Protein 3MTK (pdb70)

Nearest PDB structures (foldseek):
  3mtk-assembly3_B  TM=9.922E-01  e=1.741E-30  Caldicellulosiruptor saccharolyticus DSM 8903
  7e6g-assembly1_B  TM=8.523E-01  e=4.937E-11  Pseudomonas aeruginosa
  3tvk-assembly1_A  TM=9.108E-01  e=9.203E-10  Escherichia coli K-12
  4h54-assembly1_B  TM=8.954E-01  e=1.548E-09  Escherichia coli K-12
  9ce0-assembly1_A  TM=8.462E-01  e=1.412E-08  Escherichia coli

Secondary structure (DSSP, 8-state):
-HHHHHHB-TTT-SB-HHHHHHHHHHHHH---TTEEEEEEEETTHHHHHHHH-HHHHHHHHHHHHHHHHHHH-SSSEEEEEETTEEEEEEE-SSHHHHHH--TTTTS-EEETTEEE---EEEEEEE---TTT--HHHHHHHHHHHH-TT-EEEEE--EE-/-HHHHHHB-TTT--B-HHHHHHHHHHHTT---SSEEEEEEEE--HHHHHHHH-HHHHHHHHHHHHHHHHHHHTTTS-EEE-SSSEEEEEEE-TTHHHHHH--HHHHS-EEETTEEE---EEEEEEE---TTT--HHHHHHHHHHHH-TT-EEEEE--EE-

Radius of gyration: 20.0 Å; Cα contacts (8 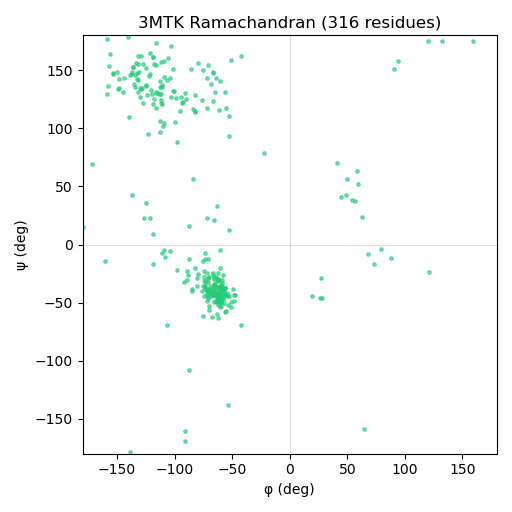Å, |Δi|>4): 580; chains: 2; bounding box: 47×40×54 Å

CATH classification: 3.30.70.270

InterPro domains:
  IPR000014 PAS domain [PS50112] (36-92)
  IPR000014 PAS domain [TIGR00229] (36-131)
  IPR000014 PAS domain [cd00130] (36-131)
  IPR000160 GGDEF domain [PF00990] (191-341)
  IPR000160 GGDEF domain [PS50887] (219-348)
  IPR000160 GGDEF domain [SM00267] (180-346)
  IPR000160 GGDEF domain [TIGR00254] (187-345)
  IPR000160 GGDEF domain [cd01949] (192-344)
  IPR001633 EAL domain [PF00563] (362-596)
  IPR001633 EAL domain [PS50883] (357-610)
  IPR001633 EAL domain [SM00052] (356-601)
  IPR001633 EAL domain [cd01948] (362-601)
  IPR029787 Nucleotide cyclase [SSF55073] (196-348)
  IPR035919 EAL domain superfamily [G3DSA:3.20.20.450] (359-611)
  IPR035919 EAL domain superfamily [SSF141868] (361-608)
  IPR035965 PAS domain superfamily [SSF55785] (35-116)
  IPR043128 Reverse transcriptase/Diguanylate cyclase domain [G3DSA:3.30.70.270] (185-358)

Structure (mmCIF, N/CA/C/O backbone):
data_3MTK
#
_entry.id   3MTK
#
_cell.length_a   51.546
_cell.length_b   60.946
_cell.length_c   56.173
_cell.angle_alpha   90.00
_cell.angle_beta   94.95
_cell.angle_gamma   90.00
#
_symmetry.space_group_name_H-M   'P 1 21 1'
#
loop_
_entity.id
_entity.type
_entity.pdbx_description
1 polymer 'Diguanylate cyclase/phosphodiesterase'
2 water water
#
loop_
_atom_site.group_PDB
_atom_site.id
_atom_site.type_symbol
_atom_site.label_atom_id
_atom_site.label_alt_id
_atom_site.label_comp_id
_atom_site.label_asym_id
_atom_site.label_entity_id
_atom_site.label_seq_id
_atom_site.pdbx_PDB_ins_code
_atom_site.Cartn_x
_atom_site.Cartn_y
_atom_site.Cartn_z
_atom_site.occupancy
_atom_site.B_iso_or_equiv
_atom_site.auth_seq_id
_atom_site.auth_comp_id
_atom_site.auth_asym_id
_atom_site.auth_atom_id
_atom_site.pdbx_PDB_model_num
ATOM 1 N N . LYS A 1 2 ? 3.963 36.023 7.963 1.00 67.11 186 LYS A N 1
ATOM 2 C CA . LYS A 1 2 ? 4.359 36.817 9.158 1.00 67.06 186 LYS A CA 1
ATOM 3 C C . LYS A 1 2 ? 5.564 36.166 9.842 1.00 67.45 186 LYS A C 1
ATOM 4 O O . LYS A 1 2 ? 5.874 34.994 9.609 1.00 66.82 186 LYS A O 1
ATOM 10 N N . LEU A 1 3 ? 6.234 36.940 10.690 1.00 66.83 187 LEU A N 1
ATOM 11 C CA . LEU A 1 3 ? 7.405 36.482 11.423 1.00 66.29 187 LEU A CA 1
ATOM 12 C C . LEU A 1 3 ? 6.986 35.860 12.756 1.00 66.75 187 LEU A C 1
ATOM 13 O O . LEU A 1 3 ? 7.715 35.052 13.342 1.00 67.10 187 LEU A O 1
ATOM 18 N N . GLU A 1 4 ? 5.804 36.236 13.230 1.00 65.61 188 GLU A N 1
ATOM 19 C CA . GLU A 1 4 ? 5.319 35.725 14.501 1.00 64.69 188 GLU A CA 1
ATOM 20 C C . GLU A 1 4 ? 4.723 34.330 14.355 1.00 62.08 188 GLU A C 1
ATOM 21 O O . GLU A 1 4 ? 4.862 33.494 15.244 1.00 59.99 188 GLU A O 1
ATOM 27 N N . PHE A 1 5 ? 4.067 34.091 13.223 1.00 60.39 189 PHE A N 1
ATOM 28 C CA . PHE A 1 5 ? 3.438 32.807 12.930 1.00 58.23 189 PHE A CA 1
ATOM 29 C C . PHE A 1 5 ? 4.513 31.778 12.620 1.00 56.91 189 PHE A C 1
ATOM 30 O O . PHE A 1 5 ? 4.364 30.592 12.906 1.00 57.05 189 PHE A O 1
ATOM 38 N N . LEU A 1 6 ? 5.601 32.257 12.037 1.00 54.02 190 LEU A N 1
ATOM 39 C CA . LEU A 1 6 ? 6.726 31.420 11.666 1.00 50.67 190 LEU A CA 1
ATOM 40 C C . LEU A 1 6 ? 7.491 31.042 12.933 1.00 49.18 190 LEU A C 1
ATOM 41 O O . LEU A 1 6 ? 8.117 29.987 13.018 1.00 48.62 190 LEU A O 1
ATOM 46 N N . ALA A 1 7 ? 7.415 31.903 13.933 1.00 45.85 191 ALA A N 1
ATOM 47 C CA . ALA A 1 7 ? 8.121 31.658 15.170 1.00 44.00 191 ALA A CA 1
ATOM 48 C C . ALA A 1 7 ? 7.326 30.850 16.190 1.00 43.85 191 ALA A C 1
ATOM 49 O O . ALA A 1 7 ? 7.905 30.149 17.024 1.00 42.31 191 ALA A O 1
ATOM 51 N N . PHE A 1 8 ? 6.003 30.925 16.117 1.00 43.47 192 PHE A N 1
ATOM 52 C CA . PHE A 1 8 ? 5.182 30.240 17.104 1.00 44.27 192 PHE A CA 1
ATOM 53 C C . PHE A 1 8 ? 4.224 29.158 16.655 1.00 44.25 192 PHE A C 1
ATOM 54 O O . PHE A 1 8 ? 3.767 28.377 17.477 1.00 44.25 192 PHE A O 1
ATOM 62 N N . TYR A 1 9 ? 3.915 29.103 15.369 1.00 43.81 193 TYR A N 1
ATOM 63 C CA . TYR A 1 9 ? 2.977 28.099 14.889 1.00 44.19 193 TYR A CA 1
ATOM 64 C C . TYR A 1 9 ? 3.545 27.162 13.829 1.00 43.30 193 TYR A C 1
ATOM 65 O O . TYR A 1 9 ? 4.591 27.428 13.229 1.00 40.48 193 TYR A O 1
ATOM 74 N N . ASP A 1 10 ? 2.830 26.066 13.605 1.00 41.40 194 ASP A N 1
ATOM 75 C CA . ASP A 1 10 ? 3.239 25.075 12.634 1.00 43.14 194 ASP A CA 1
ATOM 76 C C . ASP A 1 10 ? 2.579 25.335 11.283 1.00 43.96 194 ASP A C 1
ATOM 77 O O . ASP A 1 10 ? 1.357 25.383 11.165 1.00 44.65 194 ASP A O 1
ATOM 82 N N . GLU A 1 11 ? 3.411 25.519 10.267 1.00 45.25 195 GLU A N 1
ATOM 83 C CA . GLU A 1 11 ? 2.957 25.787 8.909 1.00 44.82 195 GLU A CA 1
ATOM 84 C C . GLU A 1 11 ? 1.776 24.925 8.474 1.00 43.36 195 GLU A C 1
ATOM 85 O O . GLU A 1 11 ? 0.660 25.417 8.299 1.00 43.58 195 GLU A O 1
ATOM 91 N N . LEU A 1 12 ? 2.036 23.633 8.306 1.00 42.37 196 LEU A N 1
ATOM 92 C CA . LEU A 1 12 ? 1.029 22.674 7.853 1.00 41.48 196 LEU A CA 1
ATOM 93 C C . LEU A 1 12 ? -0.200 22.514 8.730 1.00 41.87 196 LEU A C 1
ATOM 94 O O . LEU A 1 12 ? -1.323 22.426 8.235 1.00 41.48 196 LEU A O 1
ATOM 99 N N . THR A 1 13 ? 0.003 22.461 10.036 1.00 42.02 197 THR A N 1
ATOM 100 C CA . THR A 1 13 ? -1.118 22.238 10.932 1.00 42.46 197 THR A CA 1
ATOM 101 C C . THR A 1 13 ? -1.810 23.483 11.465 1.00 42.40 197 THR A C 1
ATOM 102 O O . THR A 1 13 ? -3.016 23.474 11.704 1.00 42.65 197 THR A O 1
ATOM 106 N N . GLY A 1 14 ? -1.057 24.551 11.661 1.00 41.94 198 GLY A N 1
ATOM 107 C CA . GLY A 1 14 ? -1.665 25.749 12.194 1.00 43.20 198 GLY A CA 1
ATOM 108 C C . GLY A 1 14 ? -1.627 25.690 13.708 1.00 43.14 198 GLY A C 1
ATOM 109 O O . GLY A 1 14 ? -1.902 26.671 14.395 1.00 44.21 198 GLY A O 1
ATOM 110 N N . LEU A 1 15 ? -1.297 24.526 14.245 1.00 42.16 199 LEU A N 1
ATOM 111 C CA . LEU A 1 15 ? -1.207 24.389 15.689 1.00 41.69 199 LEU A CA 1
ATOM 112 C C . LEU A 1 15 ? 0.024 25.134 16.176 1.00 41.78 199 LEU A C 1
ATOM 113 O O . LEU A 1 15 ? 0.972 25.351 15.418 1.00 41.44 199 LEU A O 1
ATOM 118 N N . PRO A 1 16 ? 0.013 25.567 17.443 1.00 40.60 200 PRO A N 1
ATOM 119 C CA . PRO A 1 16 ? 1.190 26.273 17.950 1.00 40.94 200 PRO A CA 1
ATOM 120 C C . PRO A 1 16 ? 2.334 25.250 18.000 1.00 42.27 200 PRO A C 1
ATOM 121 O O . PRO A 1 16 ? 2.091 24.057 18.213 1.00 42.26 200 PRO A O 1
ATOM 125 N N . ASN A 1 17 ? 3.571 25.699 17.800 1.00 41.55 201 ASN A N 1
ATOM 126 C CA . ASN A 1 17 ? 4.712 24.781 17.783 1.00 42.23 201 ASN A CA 1
ATOM 127 C C . ASN A 1 17 ? 5.395 24.571 19.130 1.00 43.68 201 ASN A C 1
ATOM 128 O O . ASN A 1 17 ? 4.807 24.832 20.180 1.00 45.94 201 ASN A O 1
ATOM 133 N N . LYS A 1 18 ? 6.636 24.095 19.103 1.00 43.77 202 LYS A N 1
ATOM 134 C CA . LYS A 1 18 ? 7.347 23.835 20.347 1.00 44.86 202 LYS A CA 1
ATOM 135 C C . LYS A 1 18 ? 7.740 25.101 21.121 1.00 44.19 202 LYS A C 1
ATOM 136 O O . LYS A 1 18 ? 7.856 25.071 22.345 1.00 45.18 202 LYS A O 1
ATOM 142 N N . ASN A 1 19 ? 7.940 26.212 20.424 1.00 43.46 203 ASN A N 1
ATOM 143 C CA . ASN A 1 19 ? 8.284 27.458 21.109 1.00 43.13 203 ASN A CA 1
ATOM 144 C C . ASN A 1 19 ? 7.081 27.921 21.938 1.00 44.02 203 ASN A C 1
ATOM 145 O O . ASN A 1 19 ? 7.220 28.331 23.099 1.00 44.31 203 ASN A O 1
ATOM 150 N N . SER A 1 20 ? 5.901 27.851 21.329 1.00 44.01 204 SER A N 1
ATOM 151 C CA . SER A 1 20 ? 4.673 28.234 21.996 1.00 44.48 204 SER A CA 1
ATOM 152 C C . SER A 1 20 ? 4.434 27.302 23.171 1.00 45.32 204 SER A C 1
ATOM 153 O O . SER A 1 20 ? 3.959 27.733 24.218 1.00 47.04 204 SER A O 1
ATOM 156 N N . LEU A 1 21 ? 4.772 26.026 23.003 1.00 44.93 205 LEU A N 1
ATOM 157 C CA . LEU A 1 21 ? 4.608 25.058 24.084 1.00 44.18 205 LEU A CA 1
ATOM 158 C C . LEU A 1 21 ? 5.457 25.495 25.269 1.00 45.06 205 LEU A C 1
ATOM 159 O O . LEU A 1 21 ? 5.029 25.405 26.421 1.00 47.04 205 LEU A O 1
ATOM 164 N N . ILE A 1 22 ? 6.667 25.960 24.982 1.00 44.24 206 ILE A N 1
ATOM 165 C CA . ILE A 1 22 ? 7.571 26.393 26.032 1.00 45.14 206 ILE A CA 1
ATOM 166 C C . ILE A 1 22 ? 7.061 27.623 26.807 1.00 47.04 206 ILE A C 1
ATOM 167 O O . ILE A 1 22 ? 7.062 27.622 28.042 1.00 45.32 206 ILE A O 1
ATOM 172 N N . ARG A 1 23 ? 6.626 28.660 26.095 1.00 48.81 207 ARG A N 1
ATOM 173 C CA . ARG A 1 23 ? 6.100 29.846 26.768 1.00 52.60 207 ARG A CA 1
ATOM 174 C C . ARG A 1 23 ? 4.977 29.410 27.701 1.00 52.91 207 ARG A C 1
ATOM 175 O O . ARG A 1 23 ? 5.026 29.660 28.902 1.00 52.32 207 ARG A O 1
ATOM 183 N N . TRP A 1 24 ? 3.966 28.753 27.141 1.00 53.67 208 TRP A N 1
ATOM 184 C CA . TRP A 1 24 ? 2.843 28.309 27.944 1.00 56.19 208 TRP A CA 1
ATOM 185 C C . TRP A 1 24 ? 3.253 27.385 29.077 1.00 54.04 208 TRP A C 1
ATOM 186 O O . TRP A 1 24 ? 2.565 27.318 30.086 1.00 55.12 208 TRP A O 1
ATOM 197 N N . LEU A 1 25 ? 4.371 26.682 28.927 1.00 51.06 209 LEU A N 1
ATOM 198 C CA . LEU A 1 25 ? 4.835 25.799 29.996 1.00 49.63 209 LEU A CA 1
ATOM 199 C C . LEU A 1 25 ? 5.377 26.622 31.162 1.00 49.43 209 LEU A C 1
ATOM 200 O O . LEU A 1 25 ? 5.018 26.385 32.313 1.00 47.84 209 LEU A O 1
ATOM 205 N N . ASN A 1 26 ? 6.245 27.584 30.862 1.00 50.11 210 ASN A N 1
ATOM 206 C CA . ASN A 1 26 ? 6.811 28.437 31.902 1.00 52.47 210 ASN A CA 1
ATOM 207 C C . ASN A 1 26 ? 5.691 29.134 32.661 1.00 53.22 210 ASN A C 1
ATOM 208 O O . ASN A 1 26 ? 5.763 29.309 33.876 1.00 53.73 210 ASN A O 1
ATOM 213 N N . LEU A 1 27 ? 4.654 29.530 31.935 1.00 52.59 211 LEU A N 1
ATOM 214 C CA . LEU A 1 27 ? 3.525 30.203 32.549 1.00 53.05 211 LEU A CA 1
ATOM 215 C C . LEU A 1 27 ? 2.864 29.256 33.541 1.00 53.14 211 LEU A C 1
ATOM 216 O O . LEU A 1 27 ? 2.784 29.540 34.738 1.00 51.53 211 LEU A O 1
ATOM 221 N N . LYS A 1 28 ? 2.401 28.123 33.020 1.00 53.60 212 LYS A N 1
ATOM 222 C CA . LYS A 1 28 ? 1.722 27.103 33.809 1.00 55.14 212 LYS A CA 1
ATOM 223 C C . LYS A 1 28 ? 2.443 26.694 35.082 1.00 55.62 212 LYS A C 1
ATOM 224 O O . LYS A 1 28 ? 1.807 26.461 36.104 1.00 53.40 212 LYS A O 1
ATOM 230 N N . VAL A 1 29 ? 3.766 26.607 35.022 1.00 58.40 213 VAL A N 1
ATOM 231 C CA . VAL A 1 29 ? 4.551 26.198 36.184 1.00 61.48 213 VAL A CA 1
ATOM 232 C C . VAL A 1 29 ? 4.686 27.282 37.259 1.00 62.88 213 VAL A C 1
ATOM 233 O O . VAL A 1 29 ? 5.083 26.999 38.385 1.00 62.62 213 VAL A O 1
ATOM 237 N N . SER A 1 30 ? 4.348 28.519 36.907 1.00 65.53 214 SER A N 1
ATOM 238 C CA . SER A 1 30 ? 4.421 29.643 37.840 1.00 67.23 214 SER A CA 1
ATOM 239 C C . SER A 1 30 ? 3.330 29.578 38.913 1.00 69.83 214 SER A C 1
ATOM 240 O O . SER A 1 30 ? 3.591 29.809 40.093 1.00 69.71 214 SER A O 1
ATOM 243 N N . GLN A 1 31 ? 2.113 29.257 38.484 1.00 73.32 215 GLN A N 1
ATOM 244 C CA . GLN A 1 31 ? 0.940 29.195 39.353 1.00 77.35 215 GLN A CA 1
ATOM 245 C C . GLN A 1 31 ? 1.022 28.326 40.592 1.00 79.73 215 GLN A C 1
ATOM 246 O O . GLN A 1 31 ? 1.896 27.471 40.722 1.00 80.27 215 GLN A O 1
ATOM 260 N N . ASP A 1 33 ? -1.398 25.906 42.299 1.00 96.03 217 ASP A N 1
ATOM 261 C CA . ASP A 1 33 ? -1.658 24.497 42.060 1.00 98.50 217 ASP A CA 1
ATOM 262 C C . ASP A 1 33 ? -2.040 24.176 40.629 1.00 97.64 217 ASP A C 1
ATOM 263 O O . ASP A 1 33 ? -3.058 24.644 40.106 1.00 98.96 217 ASP A O 1
ATOM 268 N N . CYS A 1 34 ? -1.199 23.366 40.002 1.00 96.16 218 CYS A N 1
ATOM 269 C CA . CYS A 1 34 ? -1.438 22.924 38.645 1.00 93.47 218 CYS A CA 1
ATOM 270 C C . CYS A 1 34 ? -2.371 21.728 38.797 1.00 91.79 218 CYS A C 1
ATOM 271 O O . CYS A 1 34 ? -2.069 20.626 38.345 1.00 90.87 218 CYS A O 1
ATOM 274 N N . ILE A 1 35 ? -3.499 21.980 39.463 1.00 89.60 219 ILE A N 1
ATOM 275 C CA . ILE A 1 35 ? -4.532 20.983 39.740 1.00 87.05 219 ILE A CA 1
ATOM 276 C C . ILE A 1 35 ? -4.495 19.804 38.782 1.00 82.35 219 ILE A C 1
ATOM 277 O O . ILE A 1 35 ? -5.298 19.706 37.853 1.00 80.93 219 ILE A O 1
ATOM 282 N N . ASP A 1 36 ? -3.563 18.896 39.034 1.00 78.41 220 ASP A N 1
ATOM 283 C CA . ASP A 1 36 ? -3.404 17.730 38.189 1.00 73.97 220 ASP A CA 1
ATOM 284 C C . ASP A 1 36 ? -3.549 18.117 36.721 1.00 70.32 220 ASP A C 1
ATOM 285 O O . ASP A 1 36 ? -4.536 17.792 36.051 1.00 68.33 220 ASP A O 1
ATOM 290 N N . THR A 1 37 ? -2.546 18.848 36.249 1.00 64.99 221 THR A N 1
ATOM 291 C CA . THR A 1 37 ? -2.473 19.308 34.877 1.00 60.45 221 THR A CA 1
ATOM 292 C C . THR A 1 37 ? -1.324 18.495 34.312 1.00 56.33 221 THR A C 1
ATOM 293 O O . THR A 1 37 ? -0.290 18.351 34.963 1.00 56.10 221 THR A O 1
ATOM 297 N N . TYR A 1 38 ? -1.491 17.962 33.112 1.00 51.01 222 TYR A N 1
ATOM 298 C CA . TYR A 1 38 ? -0.436 17.147 32.537 1.00 48.04 222 TYR A CA 1
ATOM 299 C C . TYR A 1 38 ? 0.065 17.567 31.166 1.00 45.60 222 TYR A C 1
ATOM 300 O O . TYR A 1 38 ? -0.661 18.161 30.370 1.00 45.36 222 TYR A O 1
ATOM 309 N N . LEU A 1 39 ? 1.327 17.249 30.907 1.00 42.61 223 LEU A N 1
ATOM 310 C CA . LEU A 1 39 ? 1.937 17.500 29.613 1.00 39.46 223 LEU A CA 1
ATOM 311 C C . LEU A 1 39 ? 1.883 16.116 28.976 1.00 38.20 223 LEU A C 1
ATOM 312 O O . LEU A 1 39 ? 2.247 15.125 29.618 1.00 40.05 223 LEU A O 1
ATOM 317 N N . ILE A 1 40 ? 1.414 16.040 27.737 1.00 36.71 224 ILE A N 1
ATOM 318 C CA . ILE A 1 40 ? 1.316 14.766 27.039 1.00 35.49 224 ILE A CA 1
ATOM 319 C C . ILE A 1 40 ? 1.972 14.846 25.672 1.00 34.31 224 ILE A C 1
ATOM 320 O O . ILE A 1 40 ? 1.765 15.809 24.921 1.00 34.47 224 ILE A O 1
ATOM 325 N N . PHE A 1 41 ? 2.766 13.826 25.367 1.00 32.17 225 PHE A N 1
ATOM 326 C CA . PHE A 1 41 ? 3.471 13.719 24.099 1.00 30.62 225 PHE A CA 1
ATOM 327 C C . PHE A 1 41 ? 2.879 12.566 23.282 1.00 30.91 225 PHE A C 1
ATOM 328 O O . PHE A 1 41 ? 2.860 11.420 23.735 1.00 30.06 225 PHE A O 1
ATOM 336 N N . LEU A 1 42 ? 2.372 12.867 22.092 1.00 30.94 226 LEU A N 1
ATOM 337 C CA . LEU A 1 42 ? 1.818 11.819 21.242 1.00 31.62 226 LEU A CA 1
ATOM 338 C C . LEU A 1 42 ? 2.681 11.684 20.001 1.00 30.97 226 LEU A C 1
ATOM 339 O O . LEU A 1 42 ? 2.966 12.673 19.306 1.00 31.97 226 LEU A O 1
ATOM 344 N N . GLU A 1 43 ? 3.080 10.458 19.703 1.00 30.88 227 GLU A N 1
ATOM 345 C CA . GLU A 1 43 ? 3.899 10.225 18.527 1.00 31.34 227 GLU A CA 1
ATOM 346 C C . GLU A 1 43 ? 3.153 9.371 17.503 1.00 29.48 227 GLU A C 1
ATOM 347 O O . GLU A 1 43 ? 2.591 8.326 17.833 1.00 29.84 227 GLU A O 1
ATOM 353 N N . VAL A 1 44 ? 3.138 9.827 16.259 1.00 30.77 228 VAL A N 1
ATOM 354 C CA . VAL A 1 44 ? 2.487 9.082 15.181 1.00 30.92 228 VAL A CA 1
ATOM 355 C C . VAL A 1 44 ? 3.515 8.062 14.708 1.00 32.20 228 VAL A C 1
ATOM 356 O O . VAL A 1 44 ? 4.580 8.432 14.212 1.00 33.47 228 VAL A O 1
ATOM 360 N N . ARG A 1 45 ? 3.216 6.778 14.856 1.00 33.82 229 ARG A N 1
ATOM 361 C CA . ARG A 1 45 ? 4.187 5.752 14.458 1.00 32.91 229 ARG A CA 1
ATOM 362 C C . ARG A 1 45 ? 4.329 5.500 12.956 1.00 34.76 229 ARG A C 1
ATOM 363 O O . ARG A 1 45 ? 3.392 5.683 12.180 1.00 36.51 229 ARG A O 1
ATOM 371 N N . ASP A 1 46 ? 5.530 5.090 12.567 1.00 36.95 230 ASP A N 1
ATOM 372 C CA . ASP A 1 46 ? 5.863 4.751 11.189 1.00 38.45 230 ASP A CA 1
ATOM 373 C C . ASP A 1 46 ? 5.365 5.696 10.109 1.00 38.61 230 ASP A C 1
ATOM 374 O O . ASP A 1 46 ? 4.937 5.269 9.042 1.00 37.86 230 ASP A O 1
ATOM 379 N N . LEU A 1 47 ? 5.461 6.989 10.394 1.00 39.66 231 LEU A N 1
ATOM 380 C CA . LEU A 1 47 ? 5.040 8.034 9.469 1.00 39.69 231 LEU A CA 1
ATOM 381 C C . LEU A 1 47 ? 5.938 8.064 8.221 1.00 41.19 231 LEU A C 1
ATOM 382 O O . LEU A 1 47 ? 5.503 8.511 7.164 1.00 39.24 231 LEU A O 1
ATOM 387 N N . GLU A 1 48 ? 7.178 7.582 8.341 1.00 42.55 232 GLU A N 1
ATOM 388 C CA . GLU A 1 48 ? 8.098 7.550 7.196 1.00 46.25 232 GLU A CA 1
ATOM 389 C C . GLU A 1 48 ? 7.662 6.499 6.189 1.00 45.17 232 GLU A C 1
ATOM 390 O O . GLU A 1 48 ? 7.644 6.746 4.985 1.00 44.36 232 GLU A O 1
ATOM 396 N N . LYS A 1 49 ? 7.331 5.313 6.683 1.00 46.60 233 LYS A N 1
ATOM 397 C CA . LYS A 1 49 ? 6.895 4.241 5.804 1.00 47.18 233 LYS A CA 1
ATOM 398 C C . LYS A 1 49 ? 5.672 4.705 5.034 1.00 46.96 233 LYS A C 1
ATOM 399 O O . LYS A 1 49 ? 5.441 4.277 3.907 1.00 47.56 233 LYS A O 1
ATOM 405 N N . LEU A 1 50 ? 4.888 5.584 5.652 1.00 46.52 234 LEU A N 1
ATOM 406 C CA . LEU A 1 50 ? 3.684 6.102 5.024 1.00 45.31 234 LEU A CA 1
ATOM 407 C C . LEU A 1 50 ? 4.010 7.095 3.921 1.00 45.18 234 LEU A C 1
ATOM 408 O O . LEU A 1 50 ? 3.325 7.136 2.900 1.00 45.65 234 LEU A O 1
ATOM 413 N N . ASN A 1 51 ? 5.047 7.903 4.116 1.00 43.24 235 ASN A N 1
ATOM 414 C CA . ASN A 1 51 ? 5.413 8.860 3.085 1.00 43.35 235 ASN A CA 1
ATOM 415 C C . ASN A 1 51 ? 5.789 8.069 1.854 1.00 42.80 235 ASN A C 1
ATOM 416 O O . ASN A 1 51 ? 5.487 8.455 0.731 1.00 41.40 235 ASN A O 1
ATOM 421 N N . VAL A 1 52 ? 6.423 6.930 2.091 1.00 44.04 236 VAL A N 1
ATOM 422 C CA . VAL A 1 52 ? 6.843 6.044 1.025 1.00 45.69 236 VAL A CA 1
ATOM 423 C C . VAL A 1 52 ? 5.639 5.358 0.370 1.00 47.02 236 VAL A C 1
ATOM 424 O O . VAL A 1 52 ? 5.541 5.302 -0.853 1.00 44.79 236 VAL A O 1
ATOM 428 N N . THR A 1 53 ? 4.719 4.856 1.188 1.00 47.67 237 THR A N 1
ATOM 429 C CA . THR A 1 53 ? 3.541 4.161 0.679 1.00 48.05 237 THR A CA 1
ATOM 430 C C . THR A 1 53 ? 2.482 5.030 0.012 1.00 48.09 237 THR A C 1
ATOM 431 O O . THR A 1 53 ? 1.935 4.644 -1.021 1.00 50.28 237 THR A O 1
ATOM 435 N N . TYR A 1 54 ? 2.183 6.192 0.583 1.00 44.86 238 TYR A N 1
ATOM 436 C CA . TYR A 1 54 ? 1.146 7.049 0.018 1.00 43.84 238 TYR A CA 1
ATOM 437 C C . TYR A 1 54 ? 1.617 8.361 -0.607 1.00 43.05 238 TYR A C 1
ATOM 438 O O . TYR A 1 54 ? 0.816 9.078 -1.212 1.00 44.15 238 TYR A O 1
ATOM 447 N N . GLY A 1 55 ? 2.894 8.690 -0.455 1.00 42.15 239 GLY A N 1
ATOM 448 C CA . GLY A 1 55 ? 3.394 9.949 -0.986 1.00 39.56 239 GLY A CA 1
ATOM 449 C C . GLY A 1 55 ? 3.269 11.054 0.058 1.00 38.29 239 GLY A C 1
ATOM 450 O O . GLY A 1 55 ? 2.381 11.022 0.909 1.00 36.97 239 GLY A O 1
ATOM 451 N N . TYR A 1 56 ? 4.155 12.042 -0.005 1.00 40.46 240 TYR A N 1
ATOM 452 C CA . TYR A 1 56 ? 4.148 13.141 0.956 1.00 42.53 240 TYR A CA 1
ATOM 453 C C . TYR A 1 56 ? 2.894 14.001 1.011 1.00 43.56 240 TYR A C 1
ATOM 454 O O . TYR A 1 56 ? 2.503 14.444 2.091 1.00 46.41 240 TYR A O 1
ATOM 463 N N . ASP A 1 57 ? 2.258 14.259 -0.124 1.00 42.79 241 ASP A N 1
ATOM 464 C CA . ASP A 1 57 ? 1.067 15.091 -0.069 1.00 44.52 241 ASP A CA 1
ATOM 465 C C . ASP A 1 57 ? -0.059 14.439 0.698 1.00 42.14 241 ASP A C 1
ATOM 466 O O . ASP A 1 57 ? -0.725 15.078 1.513 1.00 41.48 241 ASP A O 1
ATOM 471 N N . LEU A 1 58 ? -0.268 13.159 0.449 1.00 41.97 242 LEU A N 1
ATOM 472 C CA . LEU A 1 58 ? -1.313 12.437 1.140 1.00 42.77 242 LEU A CA 1
ATOM 473 C C . LEU A 1 58 ? -1.041 12.498 2.653 1.00 42.63 242 LEU A C 1
ATOM 474 O O . LEU A 1 58 ? -1.927 12.836 3.445 1.00 41.12 242 LEU A O 1
ATOM 479 N N . VAL A 1 59 ? 0.196 12.187 3.036 1.00 40.80 243 VAL A N 1
ATOM 480 C CA . VAL A 1 59 ? 0.595 12.166 4.437 1.00 39.92 243 VAL A CA 1
ATOM 481 C C . VAL A 1 59 ? 0.497 13.505 5.158 1.00 40.69 243 VAL A C 1
ATOM 482 O O . VAL A 1 59 ? 0.266 13.540 6.367 1.00 36.59 243 VAL A O 1
ATOM 486 N N . ASP A 1 60 ? 0.696 14.603 4.437 1.00 40.79 244 ASP A N 1
ATOM 487 C CA . ASP A 1 60 ? 0.578 15.901 5.081 1.00 43.23 244 ASP A CA 1
ATOM 488 C C . ASP A 1 60 ? -0.896 16.136 5.383 1.00 43.73 244 ASP A C 1
ATOM 489 O O . ASP A 1 60 ? -1.245 16.756 6.389 1.00 43.82 244 ASP A O 1
ATOM 494 N N . GLU A 1 61 ? -1.760 15.607 4.519 1.00 44.50 245 GLU A N 1
ATOM 495 C CA . GLU A 1 61 ? -3.200 15.726 4.703 1.00 44.41 245 GLU A CA 1
ATOM 496 C C . GLU A 1 61 ? -3.593 14.911 5.926 1.00 40.78 245 GLU A C 1
ATOM 497 O O . GLU A 1 61 ? -4.409 15.335 6.740 1.00 41.26 245 GLU A O 1
ATOM 503 N N . LEU A 1 62 ? -2.996 13.735 6.039 1.00 38.17 246 LEU A N 1
ATOM 504 C CA . LEU A 1 62 ? -3.233 12.837 7.165 1.00 35.96 246 LEU A CA 1
ATOM 505 C C . LEU A 1 62 ? -2.876 13.555 8.480 1.00 33.32 246 LEU A C 1
ATOM 506 O O . LEU A 1 62 ? -3.636 13.522 9.453 1.00 33.21 246 LEU A O 1
ATOM 511 N N . ILE A 1 63 ? -1.711 14.203 8.496 1.00 33.37 247 ILE A N 1
ATOM 512 C CA . ILE A 1 63 ? -1.235 14.931 9.672 1.00 34.01 247 ILE A CA 1
ATOM 513 C C . ILE A 1 63 ? -2.267 15.987 10.052 1.00 34.78 247 ILE A C 1
ATOM 514 O O . ILE A 1 63 ? -2.600 16.147 11.227 1.00 34.52 247 ILE A O 1
ATOM 519 N N . ILE A 1 64 ? -2.779 16.712 9.061 1.00 36.65 248 ILE A N 1
ATOM 520 C CA . ILE A 1 64 ? -3.786 17.725 9.359 1.00 38.10 248 ILE A CA 1
ATOM 521 C C . ILE A 1 64 ? -4.963 17.014 10.010 1.00 36.60 248 ILE A C 1
ATOM 522 O O . ILE A 1 64 ? -5.401 17.398 11.094 1.00 36.92 248 ILE A O 1
ATOM 527 N N . HIS A 1 65 ? -5.468 15.970 9.354 1.00 37.11 249 HIS A N 1
ATOM 528 C CA . HIS A 1 65 ? -6.578 15.198 9.911 1.00 38.60 249 HIS A CA 1
ATOM 529 C C . HIS A 1 65 ? -6.275 14.840 11.357 1.00 37.12 249 HIS A C 1
ATOM 530 O O . HIS A 1 65 ? -7.106 15.042 12.243 1.00 37.66 249 HIS A O 1
ATOM 537 N N . ILE A 1 66 ? -5.077 14.313 11.602 1.00 36.76 250 ILE A N 1
ATOM 538 C CA . ILE A 1 66 ? -4.714 13.935 12.958 1.00 37.00 250 ILE A CA 1
ATOM 539 C C . ILE A 1 66 ? -4.761 15.129 13.901 1.00 37.67 250 ILE A C 1
ATOM 540 O O . ILE A 1 66 ? -5.352 15.043 14.976 1.00 36.78 250 ILE A O 1
ATOM 545 N N . SER A 1 67 ? -4.157 16.245 13.503 1.00 37.28 251 SER A N 1
ATOM 546 C CA . SER A 1 67 ? -4.149 17.423 14.365 1.00 39.78 251 SER A CA 1
ATOM 547 C C . SER A 1 67 ? -5.556 17.852 14.755 1.00 41.14 251 SER A C 1
ATOM 548 O O . SER A 1 67 ? -5.806 18.192 15.908 1.00 42.15 251 SER A O 1
ATOM 551 N N . LYS A 1 68 ? -6.479 17.831 13.799 1.00 42.35 252 LYS A N 1
ATOM 552 C CA . LYS A 1 68 ? -7.844 18.243 14.089 1.00 43.27 252 LYS A CA 1
ATOM 553 C C . LYS A 1 68 ? -8.536 17.308 15.072 1.00 42.09 252 LYS A C 1
ATOM 554 O O . LYS A 1 68 ? -9.243 17.758 15.977 1.00 41.95 252 LYS A O 1
ATOM 560 N N . ARG A 1 69 ? -8.323 16.009 14.916 1.00 39.07 253 ARG A N 1
ATOM 561 C CA . ARG A 1 69 ? -8.933 15.061 15.838 1.00 36.41 253 ARG A CA 1
ATOM 562 C C . ARG A 1 69 ? -8.361 15.308 17.244 1.00 35.63 253 ARG A C 1
ATOM 563 O O . ARG A 1 69 ? -9.092 15.343 18.230 1.00 34.21 253 ARG A O 1
ATOM 571 N N . ILE A 1 70 ? -7.048 15.489 17.332 1.00 36.87 254 ILE A N 1
ATOM 572 C CA . ILE A 1 70 ? -6.411 15.741 18.620 1.00 39.00 254 ILE A CA 1
ATOM 573 C C . ILE A 1 70 ? -7.029 17.021 19.175 1.00 41.89 254 ILE A C 1
ATOM 574 O O . ILE A 1 70 ? -7.476 17.079 20.314 1.00 40.79 254 ILE A O 1
ATOM 579 N N . LYS A 1 71 ? -7.051 18.051 18.344 1.00 43.79 255 LYS A N 1
ATOM 580 C CA . LYS A 1 71 ? -7.612 19.322 18.742 1.00 48.34 255 LYS A CA 1
ATOM 581 C C . LYS A 1 71 ? -9.058 19.115 19.208 1.00 50.41 255 LYS A C 1
ATOM 582 O O . LYS A 1 71 ? -9.498 19.727 20.177 1.00 50.59 255 LYS A O 1
ATOM 588 N N . ASP A 1 72 ? -9.778 18.217 18.541 1.00 53.36 256 ASP A N 1
ATOM 589 C CA . ASP A 1 72 ? -11.174 17.958 18.873 1.00 55.36 256 ASP A CA 1
ATOM 590 C C . ASP A 1 72 ? -11.419 17.242 20.201 1.00 56.92 256 ASP A C 1
ATOM 591 O O . ASP A 1 72 ? -12.150 17.748 21.053 1.00 56.68 256 ASP A O 1
ATOM 596 N N . ILE A 1 73 ? -10.828 16.070 20.397 1.00 59.00 257 ILE A N 1
ATOM 597 C CA . ILE A 1 73 ? -11.072 15.365 21.647 1.00 60.92 257 ILE A CA 1
ATOM 598 C C . ILE A 1 73 ? -10.324 16.036 22.791 1.00 62.24 257 ILE A C 1
ATOM 599 O O . ILE A 1 73 ? -10.575 15.752 23.961 1.00 62.41 257 ILE A O 1
ATOM 604 N N . ALA A 1 74 ? -9.415 16.944 22.451 1.00 64.46 258 ALA A N 1
ATOM 605 C CA . ALA A 1 74 ? -8.654 17.654 23.470 1.00 67.06 258 ALA A CA 1
ATOM 606 C C . ALA A 1 74 ? -9.597 18.563 24.249 1.00 69.72 258 ALA A C 1
ATOM 607 O O . ALA A 1 74 ? -9.790 18.398 25.455 1.00 69.91 258 ALA A O 1
ATOM 609 N N . GLY A 1 75 ? -10.195 19.517 23.543 1.00 72.30 259 GLY A N 1
ATOM 610 C CA . GLY A 1 75 ? -11.109 20.447 24.177 1.00 75.41 259 GLY A CA 1
ATOM 611 C C . GLY A 1 75 ? -10.592 21.857 23.996 1.00 77.82 259 GLY A C 1
ATOM 612 O O . GLY A 1 75 ? -9.496 22.048 23.464 1.00 78.31 259 GLY A O 1
ATOM 613 N N . GLU A 1 76 ? -11.368 22.846 24.429 1.00 79.56 260 GLU A N 1
ATOM 614 C CA . GLU A 1 76 ? -10.948 24.238 24.298 1.00 80.53 260 GLU A CA 1
ATOM 615 C C . GLU A 1 76 ? -10.157 24.685 25.523 1.00 79.10 260 GLU A C 1
ATOM 616 O O . GLU A 1 76 ? -9.263 25.529 25.415 1.00 79.60 260 GLU A O 1
ATOM 622 N N . GLY A 1 77 ? -10.484 24.109 26.681 1.00 76.29 261 GLY A N 1
ATOM 623 C CA . GLY A 1 77 ? -9.784 24.444 27.910 1.00 72.47 261 GLY A CA 1
ATOM 624 C C . GLY A 1 77 ? -8.386 23.841 27.955 1.00 69.92 261 GLY A C 1
ATOM 625 O O . GLY A 1 77 ? -7.604 24.119 28.865 1.00 69.13 261 GLY A O 1
ATOM 626 N N . ASN A 1 78 ? -8.079 23.004 26.967 1.00 66.91 262 ASN A N 1
ATOM 627 C CA . ASN A 1 78 ? -6.777 22.354 26.860 1.00 63.56 262 ASN A CA 1
ATOM 628 C C . ASN A 1 78 ? -6.091 22.826 25.587 1.00 61.59 262 ASN A C 1
ATOM 629 O O . ASN A 1 78 ? -6.755 23.236 24.632 1.00 62.01 262 ASN A O 1
ATOM 634 N N . LYS A 1 79 ? -4.765 22.767 25.578 1.00 58.87 263 LYS A N 1
ATOM 635 C CA . LYS A 1 79 ? -3.983 23.211 24.430 1.00 56.68 263 LYS A CA 1
ATOM 636 C C . LYS A 1 79 ? -3.335 22.059 23.682 1.00 53.92 263 LYS A C 1
ATOM 637 O O . LYS A 1 79 ? -2.905 21.070 24.284 1.00 53.41 263 LYS A O 1
ATOM 643 N N . ALA A 1 80 ? -3.264 22.202 22.363 1.00 49.78 264 ALA A N 1
ATOM 644 C CA . ALA A 1 80 ? -2.668 21.191 21.503 1.00 47.56 264 ALA A CA 1
ATOM 645 C C . ALA A 1 80 ? -1.572 21.849 20.672 1.00 46.79 264 ALA A C 1
ATOM 646 O O . ALA A 1 80 ? -1.766 22.944 20.145 1.00 47.43 264 ALA A O 1
ATOM 648 N N . PHE A 1 81 ? -0.423 21.182 20.555 1.00 45.32 265 PHE A N 1
ATOM 649 C CA . PHE A 1 81 ? 0.702 21.721 19.793 1.00 42.49 265 PHE A CA 1
ATOM 650 C C . PHE A 1 81 ? 1.331 20.710 18.850 1.00 41.46 265 PHE A C 1
ATOM 651 O O . PHE A 1 81 ? 1.225 19.496 19.059 1.00 43.01 265 PHE A O 1
ATOM 659 N N . LYS A 1 82 ? 1.991 21.217 17.813 1.00 38.40 266 LYS A N 1
ATOM 660 C CA . LYS A 1 82 ? 2.699 20.364 16.866 1.00 38.82 266 LYS A CA 1
ATOM 661 C C . LYS A 1 82 ? 4.164 20.698 17.101 1.00 38.56 266 LYS A C 1
ATOM 662 O O . LYS A 1 82 ? 4.631 21.764 16.703 1.00 37.28 266 LYS A O 1
ATOM 668 N N . ILE A 1 83 ? 4.890 19.787 17.744 1.00 37.54 267 ILE A N 1
ATOM 669 C CA . ILE A 1 83 ? 6.283 20.035 18.075 1.00 37.23 267 ILE A CA 1
ATOM 670 C C . ILE A 1 83 ? 7.333 19.254 17.300 1.00 37.52 267 ILE A C 1
ATOM 671 O O . ILE A 1 83 ? 8.526 19.479 17.465 1.00 38.00 267 ILE A O 1
ATOM 676 N N . GLY A 1 84 ? 6.895 18.335 16.457 1.00 39.66 268 GLY A N 1
ATOM 677 C CA . GLY A 1 84 ? 7.838 17.550 15.680 1.00 36.96 268 GLY A CA 1
ATOM 678 C C . GLY A 1 84 ? 7.127 17.052 14.444 1.00 36.21 268 GLY A C 1
ATOM 679 O O . GLY A 1 84 ? 5.904 17.091 14.378 1.00 34.41 268 GLY A O 1
ATOM 680 N N . PHE A 1 85 ? 7.893 16.605 13.460 1.00 36.37 269 PHE A N 1
ATOM 681 C CA . PHE A 1 85 ? 7.331 16.091 12.219 1.00 35.68 269 PHE A CA 1
ATOM 682 C C . PHE A 1 85 ? 6.218 15.084 12.4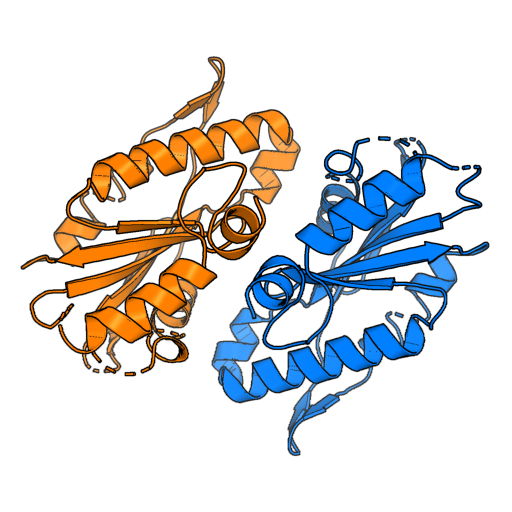94 1.00 35.57 269 PHE A C 1
ATOM 683 O O . PHE A 1 85 ? 5.163 15.121 11.857 1.00 35.29 269 PHE A O 1
ATOM 691 N N . ASP A 1 86 ? 6.460 14.194 13.457 1.00 36.26 270 ASP A N 1
ATOM 692 C CA . ASP A 1 86 ? 5.503 13.145 13.808 1.00 36.18 270 ASP A CA 1
ATOM 693 C C . ASP A 1 86 ? 5.051 13.188 15.262 1.00 35.63 270 ASP A C 1
ATOM 694 O O . ASP A 1 86 ? 4.585 12.180 15.793 1.00 32.64 270 ASP A O 1
ATOM 699 N N . ARG A 1 87 ? 5.164 14.343 15.906 1.00 33.48 271 ARG A N 1
ATOM 700 C CA . ARG A 1 87 ? 4.810 14.405 17.310 1.00 31.75 271 ARG A CA 1
ATOM 701 C C . ARG A 1 87 ? 3.981 15.595 17.726 1.00 31.47 271 ARG A C 1
ATOM 702 O O . ARG A 1 87 ? 4.239 16.716 17.303 1.00 29.37 271 ARG A O 1
ATOM 710 N N . PHE A 1 88 ? 2.987 15.336 18.575 1.00 31.30 272 PHE A N 1
ATOM 711 C CA . PHE A 1 88 ? 2.098 16.380 19.077 1.00 32.38 272 PHE A CA 1
ATOM 712 C C . PHE A 1 88 ? 2.235 16.460 20.588 1.00 33.75 272 PHE A C 1
ATOM 713 O O . PHE A 1 88 ? 2.711 15.514 21.224 1.00 33.57 272 PHE A O 1
ATOM 721 N N . ALA A 1 89 ? 1.806 17.590 21.151 1.00 35.48 273 ALA A N 1
ATOM 722 C CA . ALA A 1 89 ? 1.851 17.819 22.598 1.00 35.70 273 ALA A CA 1
ATOM 723 C C . ALA A 1 89 ? 0.535 18.411 23.102 1.00 36.35 273 ALA A C 1
ATOM 724 O O . ALA A 1 89 ? -0.118 19.188 22.407 1.00 34.38 273 ALA A O 1
ATOM 726 N N . ILE A 1 90 ? 0.147 18.039 24.312 1.00 39.13 274 ILE A N 1
ATOM 727 C CA . ILE A 1 90 ? -1.076 18.563 24.894 1.00 43.23 274 ILE A CA 1
ATOM 728 C C . ILE A 1 90 ? -0.844 19.020 26.326 1.00 46.36 274 ILE A C 1
ATOM 729 O O . ILE A 1 90 ? -0.075 18.409 27.071 1.00 46.41 274 ILE A O 1
ATOM 734 N N . ILE A 1 91 ? -1.495 20.116 26.694 1.00 49.37 275 ILE A N 1
ATOM 735 C CA . ILE A 1 91 ? -1.436 20.620 28.055 1.00 50.85 275 ILE A CA 1
ATOM 736 C C . ILE A 1 91 ? -2.864 20.374 28.491 1.00 54.28 275 ILE A C 1
ATOM 737 O O . ILE A 1 91 ? -3.789 20.870 27.849 1.00 54.98 275 ILE A O 1
ATOM 742 N N . CYS A 1 92 ? -3.067 19.610 29.554 1.00 57.54 276 CYS A N 1
ATOM 743 C CA . CYS A 1 92 ? -4.430 19.361 29.995 1.00 61.08 276 CYS A CA 1
ATOM 744 C C . CYS A 1 92 ? -4.576 19.184 31.493 1.00 63.25 276 CYS A C 1
ATOM 745 O O . CYS A 1 92 ? -3.725 18.590 32.154 1.00 63.54 276 CYS A O 1
ATOM 748 N N . LYS A 1 93 ? -5.673 19.714 32.017 1.00 66.59 277 LYS A N 1
ATOM 749 C CA . LYS A 1 93 ? -5.991 19.593 33.432 1.00 69.56 277 LYS A CA 1
ATOM 750 C C . LYS A 1 93 ? -6.992 18.447 33.474 1.00 69.93 277 LYS A C 1
ATOM 751 O O . LYS A 1 93 ? -7.988 18.470 32.754 1.00 68.09 277 LYS A O 1
ATOM 757 N N . SER A 1 94 ? -6.724 17.433 34.290 1.00 72.00 278 SER A N 1
ATOM 758 C CA . SER A 1 94 ? -7.633 16.297 34.360 1.00 74.68 278 SER A CA 1
ATOM 759 C C . SER A 1 94 ? -7.521 15.484 35.641 1.00 76.44 278 SER A C 1
ATOM 760 O O . SER A 1 94 ? -6.429 15.078 36.046 1.00 76.89 278 SER A O 1
ATOM 763 N N . GLU A 1 95 ? -8.671 15.248 36.268 1.00 78.25 279 GLU A N 1
ATOM 764 C CA . GLU A 1 95 ? -8.733 14.479 37.501 1.00 79.89 279 GLU A CA 1
ATOM 765 C C . GLU A 1 95 ? -8.292 13.049 37.212 1.00 78.88 279 GLU A C 1
ATOM 766 O O . GLU A 1 95 ? -7.568 12.439 38.001 1.00 79.98 279 GLU A O 1
ATOM 772 N N . ASN A 1 96 ? -8.730 12.527 36.071 1.00 76.68 280 ASN A N 1
ATOM 773 C CA . ASN A 1 96 ? -8.364 11.182 35.638 1.00 74.43 280 ASN A CA 1
ATOM 774 C C . ASN A 1 96 ? -7.714 11.313 34.258 1.00 69.41 280 ASN A C 1
ATOM 775 O O . ASN A 1 96 ? -8.400 11.347 33.235 1.00 68.85 280 ASN A O 1
ATOM 780 N N . ILE A 1 97 ? -6.388 11.383 34.238 1.00 64.06 281 ILE A N 1
ATOM 781 C CA . ILE A 1 97 ? -5.667 11.549 32.986 1.00 60.37 281 ILE A CA 1
ATOM 782 C C . ILE A 1 97 ? -5.473 10.265 32.176 1.00 58.89 281 ILE A C 1
ATOM 783 O O . ILE A 1 97 ? -5.382 10.323 30.948 1.00 58.29 281 ILE A O 1
ATOM 788 N N . SER A 1 98 ? -5.415 9.113 32.841 1.00 55.63 282 SER A N 1
ATOM 789 C CA . SER A 1 98 ? -5.248 7.858 32.113 1.00 55.35 282 SER A CA 1
ATOM 790 C C . SER A 1 98 ? -6.448 7.642 31.189 1.00 54.63 282 SER A C 1
ATOM 791 O O . SER A 1 98 ? -6.283 7.413 29.993 1.00 54.63 282 SER A O 1
ATOM 794 N N . ASP A 1 99 ? -7.654 7.725 31.742 1.00 54.26 283 ASP A N 1
ATOM 795 C CA . ASP A 1 99 ? -8.864 7.541 30.948 1.00 53.50 283 ASP A CA 1
ATOM 796 C C . ASP A 1 99 ? -8.906 8.564 29.820 1.00 52.26 283 ASP A C 1
ATOM 797 O O . ASP A 1 99 ? -9.379 8.273 28.723 1.00 52.16 283 ASP A O 1
ATOM 802 N N . PHE A 1 100 ? -8.415 9.766 30.106 1.00 51.14 284 PHE A N 1
ATOM 803 C CA . PHE A 1 100 ? -8.378 10.840 29.125 1.00 49.57 284 PHE A CA 1
ATOM 804 C C . PHE A 1 100 ? -7.505 10.379 27.964 1.00 48.33 284 PHE A C 1
ATOM 805 O O . PHE A 1 100 ? -7.856 10.538 26.795 1.00 47.83 284 PHE A O 1
ATOM 813 N N . ILE A 1 101 ? -6.365 9.796 28.313 1.00 46.71 285 ILE A N 1
ATOM 814 C CA . ILE A 1 101 ? -5.404 9.299 27.344 1.00 45.55 285 ILE A CA 1
ATOM 815 C C . ILE A 1 101 ? -5.986 8.184 26.490 1.00 46.61 285 ILE A C 1
ATOM 816 O O . ILE A 1 101 ? -5.878 8.206 25.266 1.00 45.54 285 ILE A O 1
ATOM 821 N N . GLU A 1 102 ? -6.612 7.213 27.147 1.00 48.40 286 GLU A N 1
ATOM 822 C CA . GLU A 1 102 ? -7.205 6.075 26.457 1.00 51.42 286 GLU A CA 1
ATOM 823 C C . GLU A 1 102 ? -8.372 6.491 25.569 1.00 52.43 286 GLU A C 1
ATOM 824 O O . GLU A 1 102 ? -8.496 6.035 24.429 1.00 51.62 286 GLU A O 1
ATOM 830 N N . ARG A 1 103 ? -9.226 7.360 26.094 1.00 54.45 287 ARG A N 1
ATOM 831 C CA . ARG A 1 103 ? -10.367 7.829 25.334 1.00 57.42 287 ARG A CA 1
ATOM 832 C C . ARG A 1 103 ? -9.832 8.348 24.014 1.00 57.29 287 ARG A C 1
ATOM 833 O O . ARG A 1 103 ? -10.229 7.892 22.937 1.00 58.19 287 ARG A O 1
ATOM 849 N N . LEU A 1 105 ? -6.835 7.975 22.654 1.00 48.74 289 LEU A N 1
ATOM 850 C CA . LEU A 1 105 ? -6.087 6.988 21.889 1.00 48.63 289 LEU A CA 1
ATOM 851 C C . LEU A 1 105 ? -7.054 6.101 21.109 1.00 46.94 289 LEU A C 1
ATOM 852 O O . LEU A 1 105 ? -6.848 5.851 19.926 1.00 46.67 289 LEU A O 1
ATOM 857 N N . SER A 1 106 ? -8.109 5.634 21.775 1.00 44.98 290 SER A N 1
ATOM 858 C CA . SER A 1 106 ? -9.108 4.789 21.131 1.00 44.34 290 SER A CA 1
ATOM 859 C C . SER A 1 106 ? -9.675 5.506 19.912 1.00 43.31 290 SER A C 1
ATOM 860 O O . SER A 1 106 ? -9.944 4.885 18.881 1.00 42.23 290 SER A O 1
ATOM 863 N N . GLN A 1 107 ? -9.847 6.815 20.034 1.00 40.11 291 GLN A N 1
ATOM 864 C CA . GLN A 1 107 ? -10.365 7.617 18.938 1.00 40.49 291 GLN A CA 1
ATOM 865 C C . GLN A 1 107 ? -9.313 7.868 17.854 1.00 39.67 291 GLN A C 1
ATOM 866 O O . GLN A 1 107 ? -9.616 7.831 16.650 1.00 37.17 291 GLN A O 1
ATOM 872 N N . LEU A 1 108 ? -8.077 8.128 18.273 1.00 37.84 292 LEU A N 1
ATOM 873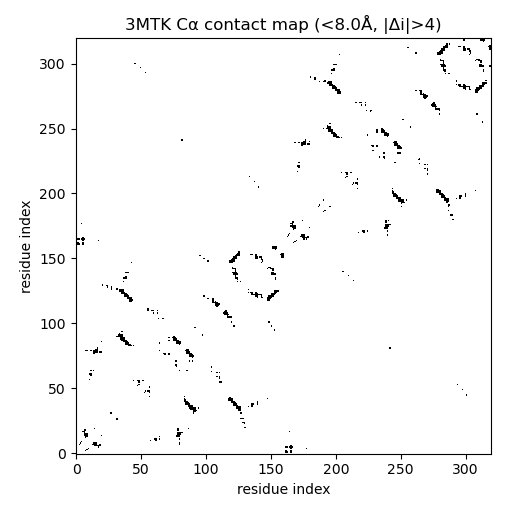 C CA . LEU A 1 108 ? -7.001 8.360 17.315 1.00 36.54 292 LEU A CA 1
ATOM 874 C C . LEU A 1 108 ? -6.777 7.104 16.485 1.00 35.85 292 LEU A C 1
ATOM 875 O O . LEU A 1 108 ? -6.384 7.171 15.326 1.00 36.23 292 LEU A O 1
ATOM 880 N N . LEU A 1 109 ? -7.046 5.958 17.097 1.00 37.15 293 LEU A N 1
ATOM 881 C CA . LEU A 1 109 ? -6.883 4.668 16.454 1.00 37.75 293 LEU A CA 1
ATOM 882 C C . LEU A 1 109 ? -7.934 4.448 15.381 1.00 38.24 293 LEU A C 1
ATOM 883 O O . LEU A 1 109 ? -7.818 3.523 14.580 1.00 38.51 293 LEU A O 1
ATOM 888 N N . LEU A 1 110 ? -8.959 5.298 15.372 1.00 39.01 294 LEU A N 1
ATOM 889 C CA . LEU A 1 110 ? -10.038 5.204 14.387 1.00 39.34 294 LEU A CA 1
ATOM 890 C C . LEU A 1 110 ? -9.526 5.635 13.011 1.00 40.06 294 LEU A C 1
ATOM 891 O O . LEU A 1 110 ? -8.727 6.563 12.900 1.00 39.89 294 LEU A O 1
ATOM 896 N N . PRO A 1 111 ? -9.995 4.975 11.946 1.00 39.21 295 PRO A N 1
ATOM 897 C CA . PRO A 1 111 ? -9.581 5.275 10.571 1.00 40.34 295 PRO A CA 1
ATOM 898 C C . PRO A 1 111 ? -9.686 6.743 10.172 1.00 41.73 295 PRO A C 1
ATOM 899 O O . PRO A 1 111 ? -10.416 7.521 10.785 1.00 42.67 295 PRO A O 1
ATOM 903 N N . TYR A 1 112 ? -8.934 7.113 9.139 1.00 42.73 296 TYR A N 1
ATOM 904 C CA . TYR A 1 112 ? -8.953 8.470 8.610 1.00 40.85 296 TYR A CA 1
ATOM 905 C C . TYR A 1 112 ? -9.293 8.348 7.134 1.00 42.93 296 TYR A C 1
ATOM 906 O O . TYR A 1 112 ? -8.673 7.566 6.409 1.00 40.98 296 TYR A O 1
ATOM 915 N N . ASN A 1 113 ? -10.291 9.107 6.698 1.00 44.97 297 ASN A N 1
ATOM 916 C CA . ASN A 1 113 ? -10.705 9.085 5.306 1.00 46.81 297 ASN A CA 1
ATOM 917 C C . ASN A 1 113 ? -10.025 10.275 4.676 1.00 47.69 297 ASN A C 1
ATOM 918 O O . ASN A 1 113 ? -10.576 11.371 4.641 1.00 48.08 297 ASN A O 1
ATOM 923 N N . VAL A 1 114 ? -8.808 10.054 4.204 1.00 49.56 298 VAL A N 1
ATOM 924 C CA . VAL A 1 114 ? -8.035 11.107 3.573 1.00 52.34 298 VAL A CA 1
ATOM 925 C C . VAL A 1 114 ? -8.135 10.981 2.058 1.00 54.29 298 VAL A C 1
ATOM 926 O O . VAL A 1 114 ? -7.522 10.101 1.457 1.00 53.01 298 VAL A O 1
ATOM 930 N N . ASN A 1 115 ? -8.917 11.863 1.444 1.00 57.88 299 ASN A N 1
ATOM 931 C CA . ASN A 1 115 ? -9.100 11.840 -0.001 1.00 61.41 299 ASN A CA 1
ATOM 932 C C . ASN A 1 115 ? -9.454 10.430 -0.472 1.00 62.01 299 ASN A C 1
ATOM 933 O O . ASN A 1 115 ? -8.766 9.851 -1.314 1.00 61.67 299 ASN A O 1
ATOM 938 N N . GLY A 1 116 ? -10.524 9.875 0.087 1.00 61.70 300 GLY A N 1
ATOM 939 C CA . GLY A 1 116 ? -10.945 8.540 -0.301 1.00 61.87 300 GLY A CA 1
ATOM 940 C C . GLY A 1 116 ? -10.057 7.432 0.232 1.00 61.54 300 GLY A C 1
ATOM 941 O O . GLY A 1 116 ? -10.449 6.263 0.240 1.00 62.36 300 GLY A O 1
ATOM 942 N N . ASN A 1 117 ? -8.856 7.792 0.672 1.00 59.98 301 ASN A N 1
ATOM 943 C CA . ASN A 1 117 ? -7.919 6.813 1.216 1.00 57.95 301 ASN A CA 1
ATOM 944 C C . ASN A 1 117 ? -8.236 6.519 2.684 1.00 57.24 301 ASN A C 1
ATOM 945 O O . ASN A 1 117 ? -8.122 7.398 3.543 1.00 56.10 301 ASN A O 1
ATOM 950 N N . LEU A 1 118 ? -8.643 5.285 2.963 1.00 55.70 302 LEU A N 1
ATOM 951 C CA . LEU A 1 118 ? -8.961 4.881 4.327 1.00 54.49 302 LEU A CA 1
ATOM 952 C C . LEU A 1 118 ? -7.629 4.541 4.982 1.00 51.35 302 LEU A C 1
ATOM 953 O O . LEU A 1 118 ? -6.971 3.571 4.600 1.00 50.28 302 LEU A O 1
ATOM 958 N N . ILE A 1 119 ? -7.233 5.331 5.973 1.00 48.00 303 ILE A N 1
ATOM 959 C CA . ILE A 1 119 ? -5.949 5.104 6.617 1.00 43.84 303 ILE A CA 1
ATOM 960 C C . ILE A 1 119 ? -6.004 4.918 8.122 1.00 42.77 303 ILE A C 1
ATOM 961 O O . ILE A 1 119 ? -6.712 5.628 8.837 1.00 42.99 303 ILE A O 1
ATOM 966 N N . ARG A 1 120 ? -5.243 3.940 8.584 1.00 42.04 304 ARG A N 1
ATOM 967 C CA . ARG A 1 120 ? -5.143 3.621 9.993 1.00 41.96 304 ARG A CA 1
ATOM 968 C C . ARG A 1 120 ? -3.683 3.78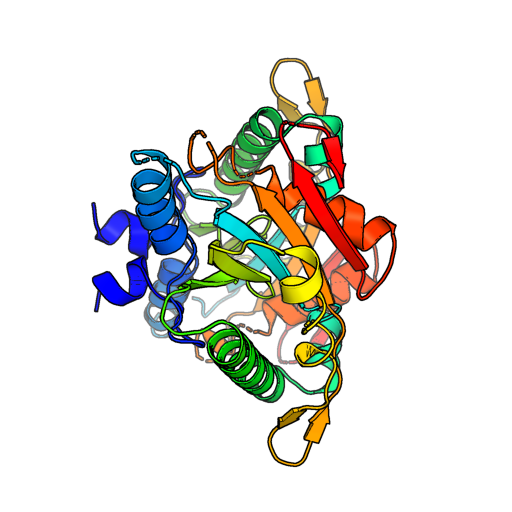0 10.397 1.00 40.81 304 ARG A C 1
ATOM 969 O O . ARG A 1 120 ? -2.789 3.295 9.707 1.00 39.52 304 ARG A O 1
ATOM 977 N N . VAL A 1 121 ? -3.445 4.467 11.510 1.00 38.53 305 VAL A N 1
ATOM 978 C CA . VAL A 1 121 ? -2.097 4.682 12.003 1.00 35.58 305 VAL A CA 1
ATOM 979 C C . VAL A 1 121 ? -1.997 4.293 13.455 1.00 33.53 305 VAL A C 1
ATOM 980 O O . VAL A 1 121 ? -3.001 4.189 14.143 1.00 33.24 305 VAL A O 1
ATOM 984 N N . ASN A 1 122 ? -0.771 4.090 13.911 1.00 32.83 306 ASN A N 1
ATOM 985 C CA . ASN A 1 122 ? -0.497 3.730 15.289 1.00 33.07 306 ASN A CA 1
ATOM 986 C C . ASN A 1 122 ? 0.143 4.901 15.992 1.00 32.16 306 ASN A C 1
ATOM 987 O O . ASN A 1 122 ? 0.706 5.780 15.341 1.00 29.11 306 ASN A O 1
ATOM 992 N N . PHE A 1 123 ? 0.047 4.906 17.320 1.00 31.46 307 PHE A N 1
ATOM 993 C CA . PHE A 1 123 ? 0.597 5.983 18.132 1.00 32.57 307 PHE A CA 1
ATOM 994 C C . PHE A 1 123 ? 1.232 5.432 19.394 1.00 33.97 307 PHE A C 1
ATOM 995 O O . PHE A 1 123 ? 1.209 4.232 19.650 1.00 35.56 307 PHE A O 1
ATOM 1003 N N . ASN A 1 124 ? 1.793 6.347 20.176 1.00 33.41 308 ASN A N 1
ATOM 1004 C CA . ASN A 1 124 ? 2.382 6.062 21.471 1.00 31.07 308 ASN A CA 1
ATOM 1005 C C . ASN A 1 124 ? 2.265 7.370 22.231 1.00 32.91 308 ASN A C 1
ATOM 1006 O O . ASN A 1 124 ? 2.319 8.459 21.635 1.00 29.45 308 ASN A O 1
ATOM 1011 N N . ILE A 1 125 ? 2.067 7.267 23.539 1.00 32.48 309 ILE A N 1
ATOM 1012 C CA . ILE A 1 125 ? 1.885 8.450 24.352 1.00 34.05 309 ILE A CA 1
ATOM 1013 C C . ILE A 1 125 ? 2.724 8.484 25.615 1.00 36.45 309 ILE A C 1
ATOM 1014 O O . ILE A 1 125 ? 2.773 7.513 26.369 1.00 37.92 309 ILE A O 1
ATOM 1019 N N . GLY A 1 126 ? 3.388 9.615 25.822 1.00 36.31 310 GLY A N 1
ATOM 1020 C CA . GLY A 1 126 ? 4.198 9.809 27.005 1.00 37.79 310 GLY A CA 1
ATOM 1021 C C . GLY A 1 126 ? 3.596 11.006 27.714 1.00 38.98 310 GLY A C 1
ATOM 1022 O O . GLY A 1 126 ? 3.358 12.044 27.085 1.00 37.88 310 GLY A O 1
ATOM 1023 N N . ALA A 1 127 ? 3.328 10.879 29.008 1.00 38.63 311 ALA A N 1
ATOM 1024 C CA . ALA A 1 127 ? 2.729 11.991 29.748 1.00 40.16 311 ALA A CA 1
ATOM 1025 C C . ALA A 1 127 ? 3.453 12.289 31.058 1.00 41.58 311 ALA A C 1
ATOM 1026 O O . ALA A 1 127 ? 4.107 11.417 31.631 1.00 40.12 311 ALA A O 1
ATOM 1028 N N . ALA A 1 128 ? 3.333 13.524 31.534 1.00 43.15 312 ALA A N 1
ATOM 1029 C CA . ALA A 1 128 ? 3.992 13.901 32.779 1.00 43.48 312 ALA A CA 1
ATOM 1030 C C . ALA A 1 128 ? 3.241 14.973 33.579 1.00 46.10 312 ALA A C 1
ATOM 1031 O O . ALA A 1 128 ? 2.780 15.974 33.028 1.00 44.54 312 ALA A O 1
ATOM 1033 N N . GLN A 1 129 ? 3.120 14.736 34.882 1.00 48.91 313 GLN A N 1
ATOM 1034 C CA . GLN A 1 129 ? 2.460 15.655 35.806 1.00 51.21 313 GLN A CA 1
ATOM 1035 C C . GLN A 1 129 ? 3.206 16.987 35.805 1.00 53.03 313 GLN A C 1
ATOM 1036 O O . GLN A 1 129 ? 4.376 17.041 36.194 1.00 51.54 313 GLN A O 1
ATOM 1042 N N . ILE A 1 130 ? 2.547 18.054 35.361 1.00 56.10 314 ILE A N 1
ATOM 1043 C CA . ILE A 1 130 ? 3.177 19.371 35.348 1.00 60.23 314 ILE A CA 1
ATOM 1044 C C . ILE A 1 130 ? 3.448 19.816 36.783 1.00 64.58 314 ILE A C 1
ATOM 1045 O O . ILE A 1 130 ? 2.565 19.757 37.640 1.00 63.73 314 ILE A O 1
ATOM 1050 N N . GLU A 1 131 ? 4.669 20.273 37.037 1.00 70.15 315 GLU A N 1
ATOM 1051 C CA . GLU A 1 131 ? 5.044 20.720 38.372 1.00 75.35 315 GLU A CA 1
ATOM 1052 C C . GLU A 1 131 ? 6.490 21.209 38.386 1.00 75.63 315 GLU A C 1
ATOM 1053 O O . GLU A 1 131 ? 7.299 20.803 37.549 1.00 76.84 315 GLU A O 1
ATOM 1059 N N . ALA A 1 136 ? 13.267 23.668 34.058 1.00 58.74 320 ALA A N 1
ATOM 1060 C CA . ALA A 1 136 ? 11.961 24.316 33.968 1.00 59.04 320 ALA A CA 1
ATOM 1061 C C . ALA A 1 136 ? 11.091 23.645 32.903 1.00 58.47 320 ALA A C 1
ATOM 1062 O O . ALA A 1 136 ? 10.602 22.526 33.091 1.00 57.02 320 ALA A O 1
ATOM 1064 N N . ALA A 1 137 ? 10.897 24.342 31.787 1.00 58.00 321 ALA A N 1
ATOM 1065 C CA . ALA A 1 137 ? 10.100 23.815 30.689 1.00 56.06 321 ALA A CA 1
ATOM 1066 C C . ALA A 1 137 ? 10.838 22.614 30.115 1.00 55.99 321 ALA A C 1
ATOM 1067 O O . ALA A 1 137 ? 10.257 21.538 29.942 1.00 56.18 321 ALA A O 1
ATOM 1069 N N . ALA A 1 138 ? 12.128 22.807 29.848 1.00 54.71 322 ALA A N 1
ATOM 1070 C CA . ALA A 1 138 ? 12.980 21.763 29.290 1.00 52.57 322 ALA A CA 1
ATOM 1071 C C . ALA A 1 138 ? 12.909 20.454 30.060 1.00 52.39 322 ALA A C 1
ATOM 1072 O O . ALA A 1 138 ? 12.720 19.402 29.460 1.00 53.26 322 ALA A O 1
ATOM 1074 N N . ASN A 1 139 ? 13.056 20.513 31.381 1.00 52.72 323 ASN A N 1
ATOM 1075 C CA . ASN A 1 139 ? 13.016 19.307 32.213 1.00 53.72 323 ASN A CA 1
ATOM 1076 C C . ASN A 1 139 ? 11.709 18.525 32.119 1.00 51.96 323 ASN A C 1
ATOM 1077 O O . ASN A 1 139 ? 11.707 17.302 32.203 1.00 51.52 323 ASN A O 1
ATOM 1082 N N . LEU A 1 140 ? 10.599 19.236 31.956 1.00 51.96 324 LEU A N 1
ATOM 1083 C CA . LEU A 1 140 ? 9.286 18.607 31.836 1.00 50.96 324 LEU A CA 1
ATOM 1084 C C . LEU A 1 140 ? 9.179 17.923 30.488 1.00 50.23 324 LEU A C 1
ATOM 1085 O O . LEU A 1 140 ? 8.714 16.784 30.381 1.00 48.62 324 LEU A O 1
ATOM 1098 N N . ARG A 1 142 ? 11.575 16.970 28.770 1.00 46.77 326 ARG A N 1
ATOM 1099 C CA . ARG A 1 142 ? 12.507 15.856 28.791 1.00 44.99 326 ARG A CA 1
ATOM 1100 C C . ARG A 1 142 ? 11.794 14.685 29.447 1.00 44.53 326 ARG A C 1
ATOM 1101 O O . ARG A 1 142 ? 11.819 13.568 28.943 1.00 44.30 326 ARG A O 1
ATOM 1109 N N . ARG A 1 143 ? 11.127 14.949 30.563 1.00 45.31 327 ARG A N 1
ATOM 1110 C CA . ARG A 1 143 ? 10.423 13.889 31.261 1.00 47.41 327 ARG A CA 1
ATOM 1111 C C . ARG A 1 143 ? 9.366 13.201 30.404 1.00 48.05 327 ARG A C 1
ATOM 1112 O O . ARG A 1 143 ? 9.181 11.988 30.494 1.00 48.09 327 ARG A O 1
ATOM 1120 N N . CYS A 1 144 ? 8.663 13.978 29.588 1.00 48.06 328 CYS A N 1
ATOM 1121 C CA . CYS A 1 144 ? 7.638 13.421 28.722 1.00 46.90 328 CYS A CA 1
ATOM 1122 C C . CYS A 1 144 ? 8.298 12.560 27.681 1.00 46.52 328 CYS A C 1
ATOM 1123 O O . CYS A 1 144 ? 7.818 11.480 27.341 1.00 46.95 328 CYS A O 1
ATOM 1126 N N . ASP A 1 145 ? 9.413 13.060 27.176 1.00 44.87 329 ASP A N 1
ATOM 1127 C CA . ASP A 1 145 ? 10.163 12.365 26.162 1.00 42.99 329 ASP A CA 1
ATOM 1128 C C . ASP A 1 145 ? 10.539 10.970 26.648 1.00 41.78 329 ASP A C 1
ATOM 1129 O O . ASP A 1 145 ? 10.407 9.999 25.902 1.00 39.85 329 ASP A O 1
ATOM 1134 N N . LEU A 1 146 ? 10.987 10.873 27.899 1.00 40.29 330 LEU A N 1
ATOM 1135 C CA . LEU A 1 146 ? 11.395 9.582 28.468 1.00 40.01 330 LEU A CA 1
ATOM 1136 C C . LEU A 1 146 ? 10.217 8.613 28.508 1.00 38.48 330 LEU A C 1
ATOM 1137 O O . LEU A 1 146 ? 10.345 7.442 28.159 1.00 36.30 330 LEU A O 1
ATOM 1142 N N . ALA A 1 147 ? 9.070 9.119 28.940 1.00 38.09 331 ALA A N 1
ATOM 1143 C CA . ALA A 1 147 ? 7.856 8.320 29.025 1.00 39.71 331 ALA A CA 1
ATOM 1144 C C . ALA A 1 147 ? 7.488 7.770 27.645 1.00 40.04 331 ALA A C 1
ATOM 1145 O O . ALA A 1 147 ? 7.079 6.615 27.505 1.00 39.89 331 ALA A O 1
ATOM 1147 N N . LEU A 1 148 ? 7.636 8.605 26.625 1.00 40.87 332 LEU A N 1
ATOM 1148 C CA . LEU A 1 148 ? 7.314 8.200 25.265 1.00 41.02 332 LEU A CA 1
ATOM 1149 C C . LEU A 1 148 ? 8.241 7.052 24.854 1.00 41.60 332 LEU A C 1
ATOM 1150 O O . LEU A 1 148 ? 7.806 6.063 24.263 1.00 39.91 332 LEU A O 1
ATOM 1155 N N . ILE A 1 149 ? 9.517 7.184 25.195 1.00 42.48 333 ILE A N 1
ATOM 1156 C CA . ILE A 1 149 ? 10.492 6.149 24.890 1.00 43.45 333 ILE A CA 1
ATOM 1157 C C . ILE A 1 149 ? 10.071 4.849 25.593 1.00 43.94 333 ILE A C 1
ATOM 1158 O O . ILE A 1 149 ? 10.010 3.785 24.978 1.00 43.74 333 ILE A O 1
ATOM 1163 N N . LYS A 1 150 ? 9.762 4.943 26.879 1.00 44.93 334 LYS A N 1
ATOM 1164 C CA . LYS A 1 150 ? 9.355 3.769 27.648 1.00 46.74 334 LYS A CA 1
ATOM 1165 C C . LYS A 1 150 ? 8.111 3.125 27.050 1.00 47.14 334 LYS A C 1
ATOM 1166 O O . LYS A 1 150 ? 7.939 1.904 27.108 1.00 47.93 334 LYS A O 1
ATOM 1172 N N . ALA A 1 151 ? 7.243 3.954 26.478 1.00 46.32 335 ALA A N 1
ATOM 1173 C CA . ALA A 1 151 ? 6.002 3.469 25.895 1.00 46.80 335 ALA A CA 1
ATOM 1174 C C . ALA A 1 151 ? 6.244 2.704 24.602 1.00 46.93 335 ALA A C 1
ATOM 1175 O O . ALA A 1 151 ? 5.582 1.699 24.334 1.00 47.01 335 ALA A O 1
ATOM 1177 N N . LYS A 1 152 ? 7.188 3.175 23.797 1.00 45.90 336 LYS A N 1
ATOM 1178 C CA . LYS A 1 152 ? 7.463 2.501 22.540 1.00 45.70 336 LYS A CA 1
ATOM 1179 C C . LYS A 1 152 ? 8.158 1.156 22.757 1.00 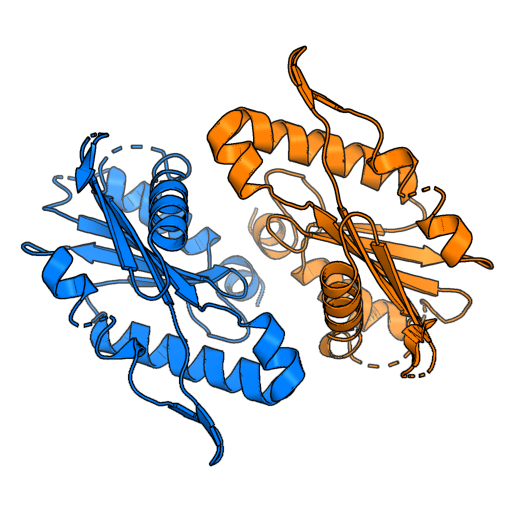46.42 336 LYS A C 1
ATOM 1180 O O . LYS A 1 152 ? 7.990 0.233 21.964 1.00 45.98 336 LYS A O 1
ATOM 1186 N N . GLU A 1 153 ? 8.923 1.037 23.839 1.00 47.92 337 GLU A N 1
ATOM 1187 C CA . GLU A 1 153 ? 9.599 -0.220 24.145 1.00 49.94 337 GLU A CA 1
ATOM 1188 C C . GLU A 1 153 ? 8.501 -1.213 24.496 1.00 50.24 337 GLU A C 1
ATOM 1189 O O . GLU A 1 153 ? 8.581 -2.400 24.184 1.00 49.59 337 GLU A O 1
ATOM 1195 N N . GLU A 1 154 ? 7.483 -0.704 25.178 1.00 51.53 338 GLU A N 1
ATOM 1196 C CA . GLU A 1 154 ? 6.350 -1.506 25.608 1.00 51.22 338 GLU A CA 1
ATOM 1197 C C . GLU A 1 154 ? 5.568 -1.999 24.392 1.00 50.40 338 GLU A C 1
ATOM 1198 O O . GLU A 1 154 ? 4.943 -3.057 24.428 1.00 52.29 338 GLU A O 1
ATOM 1204 N N . GLY A 1 155 ? 5.599 -1.227 23.315 1.00 50.13 339 GLY A N 1
ATOM 1205 C CA . GLY A 1 155 ? 4.890 -1.623 22.110 1.00 49.11 339 GLY A CA 1
ATOM 1206 C C . GLY A 1 155 ? 4.043 -0.513 21.519 1.00 47.38 339 GLY A C 1
ATOM 1207 O O . GLY A 1 155 ? 3.935 0.572 22.091 1.00 47.27 339 GLY A O 1
ATOM 1208 N N . LEU A 1 156 ? 3.449 -0.783 20.360 1.00 45.30 340 LEU A N 1
ATOM 1209 C CA . LEU A 1 156 ? 2.600 0.191 19.691 1.00 41.67 340 LEU A CA 1
ATOM 1210 C C . LEU A 1 156 ? 1.341 0.467 20.501 1.00 39.57 340 LEU A C 1
ATOM 1211 O O . LEU A 1 156 ? 0.831 -0.410 21.188 1.00 39.29 340 LEU A O 1
ATOM 1216 N N . ASN A 1 157 ? 0.851 1.698 20.412 1.00 38.29 341 ASN A N 1
ATOM 1217 C CA . ASN A 1 157 ? -0.370 2.099 21.092 1.00 35.63 341 ASN A CA 1
ATOM 1218 C C . ASN A 1 157 ? -0.348 1.890 22.599 1.00 34.11 341 ASN A C 1
ATOM 1219 O O . ASN A 1 157 ? -1.352 1.509 23.202 1.00 35.08 341 ASN A O 1
ATOM 1224 N N . GLU A 1 158 ? 0.801 2.130 23.207 0.50 31.31 342 GLU A N 1
ATOM 1225 C CA . GLU A 1 158 ? 0.926 1.980 24.638 0.50 30.65 342 GLU A CA 1
ATOM 1226 C C . GLU A 1 158 ? 1.289 3.374 25.149 0.50 31.24 342 GLU A C 1
ATOM 1227 O O . GLU A 1 158 ? 1.816 4.194 24.400 0.50 28.79 342 GLU A O 1
ATOM 1233 N N . TYR A 1 159 ? 0.983 3.654 26.410 1.00 34.93 343 TYR A N 1
ATOM 1234 C CA . TYR A 1 159 ? 1.285 4.958 26.992 1.00 36.49 343 TYR A CA 1
ATOM 1235 C C . TYR A 1 159 ? 1.876 4.840 28.386 1.00 37.11 343 TYR A C 1
ATOM 1236 O O . TYR A 1 159 ? 1.615 3.871 29.099 1.00 36.13 343 TYR A O 1
ATOM 1245 N N . VAL A 1 160 ? 2.667 5.838 28.766 1.00 37.69 344 VAL A N 1
ATOM 1246 C CA . VAL A 1 160 ? 3.292 5.878 30.084 1.00 42.99 344 VAL A CA 1
ATOM 1247 C C . VAL A 1 160 ? 3.151 7.275 30.707 1.00 43.95 344 VAL A C 1
ATOM 1248 O O . VAL A 1 160 ? 3.372 8.290 30.039 1.00 42.98 344 VAL A O 1
ATOM 1252 N N . ILE A 1 161 ? 2.793 7.317 31.990 1.00 45.78 345 ILE A N 1
ATOM 1253 C CA . ILE A 1 161 ? 2.621 8.586 32.702 1.00 47.28 345 ILE A CA 1
ATOM 1254 C C . ILE A 1 161 ? 3.591 8.697 33.867 1.00 48.88 345 ILE A C 1
ATOM 1255 O O . ILE A 1 161 ? 3.567 7.863 34.766 1.00 49.15 345 ILE A O 1
ATOM 1260 N N . PHE A 1 162 ? 4.442 9.723 33.850 1.00 50.51 346 PHE A N 1
ATOM 1261 C CA . PHE A 1 162 ? 5.417 9.931 34.922 1.00 54.36 346 PHE A CA 1
ATOM 1262 C C . PHE A 1 162 ? 4.940 10.895 36.013 1.00 57.74 346 PHE A C 1
ATOM 1263 O O . PHE A 1 162 ? 4.525 12.020 35.733 1.00 57.05 346 PHE A O 1
ATOM 1271 N N . LYS A 1 163 ? 5.011 10.438 37.260 1.00 61.75 347 LYS A N 1
ATOM 1272 C CA . LYS A 1 163 ? 4.607 11.235 38.417 1.00 64.67 347 LYS A CA 1
ATOM 1273 C C . LYS A 1 163 ? 5.780 11.364 39.384 1.00 65.56 347 LYS A C 1
ATOM 1274 O O . LYS A 1 163 ? 6.572 10.436 39.529 1.00 66.31 347 LYS A O 1
ATOM 1280 N N . PRO A 1 164 ? 5.908 12.520 40.057 1.00 67.00 348 PRO A N 1
ATOM 1281 C CA . PRO A 1 164 ? 6.997 12.755 41.012 1.00 66.98 348 PRO A CA 1
ATOM 1282 C C . PRO A 1 164 ? 7.122 11.676 42.087 1.00 66.90 348 PRO A C 1
ATOM 1283 O O . PRO A 1 164 ? 6.161 10.968 42.387 1.00 67.55 348 PRO A O 1
ATOM 1287 N N . ILE A 1 166 ? 11.141 10.666 39.682 1.00 78.30 350 ILE A N 1
ATOM 1288 C CA . ILE A 1 166 ? 9.760 10.332 39.356 1.00 78.54 350 ILE A CA 1
ATOM 1289 C C . ILE A 1 166 ? 9.544 8.821 39.355 1.00 78.81 350 ILE A C 1
ATOM 1290 O O . ILE A 1 166 ? 10.488 8.050 39.495 1.00 78.80 350 ILE A O 1
ATOM 1295 N N . GLU A 1 167 ? 8.292 8.406 39.199 1.00 79.37 351 GLU A N 1
ATOM 1296 C CA . GLU A 1 167 ? 7.956 6.991 39.176 1.00 79.95 351 GLU A CA 1
ATOM 1297 C C . GLU A 1 167 ? 7.034 6.672 38.011 1.00 79.31 351 GLU A C 1
ATOM 1298 O O . GLU A 1 167 ? 6.211 7.496 37.612 1.00 78.49 351 GLU A O 1
ATOM 1304 N N . ILE A 1 168 ? 7.177 5.465 37.476 1.00 79.88 352 ILE A N 1
ATOM 1305 C CA . ILE A 1 168 ? 6.368 5.016 36.351 1.00 80.39 352 ILE A CA 1
ATOM 1306 C C . ILE A 1 168 ? 4.921 4.831 36.781 1.00 82.17 352 ILE A C 1
ATOM 1307 O O . ILE A 1 168 ? 4.651 4.305 37.861 1.00 83.19 352 ILE A O 1
ATOM 1312 N N . GLN A 1 169 ? 3.993 5.262 35.934 1.00 84.23 353 GLN A N 1
ATOM 1313 C CA . GLN A 1 169 ? 2.571 5.121 36.229 1.00 85.91 353 GLN A CA 1
ATOM 1314 C C . GLN A 1 169 ? 1.858 4.625 34.967 1.00 86.28 353 GLN A C 1
ATOM 1315 O O . GLN A 1 169 ? 2.458 4.717 33.872 1.00 86.06 353 GLN A O 1
ATOM 1321 N N . LYS B 1 2 ? 14.691 37.870 20.808 1.00 74.36 186 LYS B N 1
ATOM 1322 C CA . LYS B 1 2 ? 14.413 38.268 19.401 1.00 74.74 186 LYS B CA 1
ATOM 1323 C C . LYS B 1 2 ? 13.364 37.345 18.809 1.00 74.10 186 LYS B C 1
ATOM 1324 O O . LYS B 1 2 ? 13.328 36.148 19.106 1.00 73.81 186 LYS B O 1
ATOM 1330 N N . LEU B 1 3 ? 12.515 37.914 17.962 1.00 72.41 187 LEU B N 1
ATOM 1331 C CA . LEU B 1 3 ? 11.448 37.166 17.323 1.00 70.92 187 LEU B CA 1
ATOM 1332 C C . LEU B 1 3 ? 11.973 36.473 16.077 1.00 70.12 187 LEU B C 1
ATOM 1333 O O . LEU B 1 3 ? 11.603 35.339 15.774 1.00 69.70 187 LEU B O 1
ATOM 1338 N N . GLU B 1 4 ? 12.843 37.175 15.362 1.00 69.03 188 GLU B N 1
ATOM 1339 C CA . GLU B 1 4 ? 13.433 36.670 14.135 1.00 67.83 188 GLU B CA 1
ATOM 1340 C C . GLU B 1 4 ? 14.344 35.491 14.431 1.00 64.82 188 GLU B C 1
ATOM 1341 O O . GLU B 1 4 ? 14.548 34.619 13.583 1.00 64.49 188 GLU B O 1
ATOM 1347 N N . PHE B 1 5 ? 14.882 35.461 15.644 1.00 61.71 189 PHE B N 1
ATOM 1348 C CA . PHE B 1 5 ? 15.777 34.387 16.042 1.00 57.11 189 PHE B CA 1
ATOM 1349 C C . PHE B 1 5 ? 15.025 33.092 16.315 1.00 54.45 189 PHE B C 1
ATOM 1350 O O . PHE B 1 5 ? 15.556 32.003 16.109 1.00 54.18 189 PHE B O 1
ATOM 1358 N N . LEU B 1 6 ? 13.791 33.216 16.787 1.00 51.05 190 LEU B N 1
ATOM 1359 C CA . LEU B 1 6 ? 12.974 32.055 17.076 1.00 47.28 190 LEU B CA 1
ATOM 1360 C C . LEU B 1 6 ? 12.319 31.534 15.808 1.00 44.80 190 LEU B C 1
ATOM 1361 O O . LEU B 1 6 ? 11.901 30.380 15.739 1.00 42.51 190 LEU B O 1
ATOM 1366 N N . ALA B 1 7 ? 12.238 32.393 14.802 1.00 42.54 191 ALA B N 1
ATOM 1367 C CA . ALA B 1 7 ? 11.614 32.021 13.549 1.00 41.58 191 ALA B CA 1
ATOM 1368 C C . ALA B 1 7 ? 12.564 31.303 12.611 1.00 40.79 191 ALA B C 1
ATOM 1369 O O . ALA B 1 7 ? 12.178 30.330 11.961 1.00 40.01 191 ALA B O 1
ATOM 1371 N N . PHE B 1 8 ? 13.806 31.776 12.568 1.00 39.76 192 PHE B N 1
ATOM 1372 C CA . PHE B 1 8 ? 14.819 31.242 11.664 1.00 39.75 192 PHE B CA 1
ATOM 1373 C C . PHE B 1 8 ? 16.071 30.624 12.278 1.00 38.71 192 PHE B C 1
ATOM 1374 O O . PHE B 1 8 ? 17.022 30.322 11.563 1.00 37.44 192 PHE B O 1
ATOM 1382 N N . TYR B 1 9 ? 16.101 30.441 13.586 1.00 39.60 193 TYR B N 1
ATOM 1383 C CA . TYR B 1 9 ? 17.296 29.877 14.189 1.00 41.26 193 TYR B CA 1
ATOM 1384 C C . TYR B 1 9 ? 17.050 28.838 15.263 1.00 41.35 193 TYR B C 1
ATOM 1385 O O . TYR B 1 9 ? 16.072 28.905 16.014 1.00 40.56 193 TYR B O 1
ATOM 1394 N N . ASP B 1 10 ? 17.954 27.869 15.322 1.00 40.03 194 ASP B N 1
ATOM 1395 C CA . ASP B 1 10 ? 17.862 26.815 16.311 1.00 38.56 194 ASP B CA 1
ATOM 1396 C C . ASP B 1 10 ? 18.626 27.286 17.533 1.00 39.07 194 ASP B C 1
ATOM 1397 O O . ASP B 1 10 ? 19.797 27.633 17.440 1.00 39.18 194 ASP B O 1
ATOM 1402 N N . GLU B 1 11 ? 17.964 27.292 18.680 1.00 42.18 195 GLU B N 1
ATOM 1403 C CA . GLU B 1 11 ? 18.584 27.772 19.905 1.00 45.41 195 GLU B CA 1
ATOM 1404 C C . GLU B 1 11 ? 19.808 26.989 20.385 1.00 45.96 195 GLU B C 1
ATOM 1405 O O . GLU B 1 11 ? 20.905 27.536 20.450 1.00 46.56 195 GLU B O 1
ATOM 1411 N N . LEU B 1 12 ? 19.628 25.717 20.725 1.00 45.81 196 LEU B N 1
ATOM 1412 C CA . LEU B 1 12 ? 20.744 24.912 21.218 1.00 44.81 196 LEU B CA 1
ATOM 1413 C C . LEU B 1 12 ? 22.005 25.033 20.373 1.00 43.95 196 LE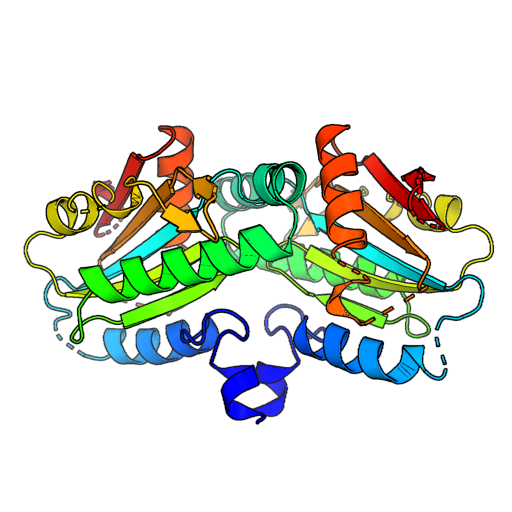U B C 1
ATOM 1414 O O . LEU B 1 12 ? 23.107 25.181 20.892 1.00 43.82 196 LEU B O 1
ATOM 1419 N N . THR B 1 13 ? 21.826 24.992 19.062 1.00 43.08 197 THR B N 1
ATOM 1420 C CA . THR B 1 13 ? 22.949 25.002 18.153 1.00 41.10 197 THR B CA 1
ATOM 1421 C C . THR B 1 13 ? 23.336 26.347 17.529 1.00 42.22 197 THR B C 1
ATOM 1422 O O . THR B 1 13 ? 24.477 26.521 17.086 1.00 41.25 197 THR B O 1
ATOM 1426 N N . GLY B 1 14 ? 22.401 27.292 17.495 1.00 41.40 198 GLY B N 1
ATOM 1427 C CA . GLY B 1 14 ? 22.697 28.592 16.913 1.00 40.01 198 GLY B CA 1
ATOM 1428 C C . GLY B 1 14 ? 22.651 28.611 15.394 1.00 39.31 198 GLY B C 1
ATOM 1429 O O . GLY B 1 14 ? 22.796 29.664 14.779 1.00 40.27 198 GLY B O 1
ATOM 1430 N N . LEU B 1 15 ? 22.438 27.450 14.782 1.00 37.61 199 LEU B N 1
ATOM 1431 C CA . LEU B 1 15 ? 22.379 27.351 13.326 1.00 35.90 199 LEU B CA 1
ATOM 1432 C C . LEU B 1 15 ? 21.035 27.777 12.759 1.00 34.91 199 LEU B C 1
ATOM 1433 O O . LEU B 1 15 ? 20.021 27.746 13.450 1.00 35.45 199 LEU B O 1
ATOM 1438 N N . PRO B 1 16 ? 21.013 28.191 11.483 1.00 36.21 200 PRO B N 1
ATOM 1439 C CA . PRO B 1 16 ? 19.765 28.605 10.826 1.00 36.37 200 PRO B CA 1
ATOM 1440 C C . PRO B 1 16 ? 18.840 27.374 10.861 1.00 37.29 200 PRO B C 1
ATOM 1441 O O . PRO B 1 16 ? 19.307 26.247 10.667 1.00 36.72 200 PRO B O 1
ATOM 1445 N N . ASN B 1 17 ? 17.549 27.572 11.104 1.00 37.45 201 ASN B N 1
ATOM 1446 C CA . ASN B 1 17 ? 16.636 26.439 11.182 1.00 36.11 201 ASN B CA 1
ATOM 1447 C C . ASN B 1 17 ? 15.997 26.069 9.854 1.00 36.91 201 ASN B C 1
ATOM 1448 O O . ASN B 1 17 ? 16.390 26.564 8.789 1.00 37.64 201 ASN B O 1
ATOM 1453 N N . LYS B 1 18 ? 15.000 25.200 9.922 1.00 35.31 202 LYS B N 1
ATOM 1454 C CA . LYS B 1 18 ? 14.316 24.722 8.728 1.00 35.04 202 LYS B CA 1
ATOM 1455 C C . LYS B 1 18 ? 13.636 25.845 7.946 1.00 34.36 202 LYS B C 1
ATOM 1456 O O . LYS B 1 18 ? 13.519 25.777 6.714 1.00 32.61 202 LYS B O 1
ATOM 1462 N N . ASN B 1 19 ? 13.198 26.882 8.660 1.00 32.93 203 ASN B N 1
ATOM 1463 C CA . ASN B 1 19 ? 12.517 27.996 8.018 1.00 32.71 203 ASN B CA 1
ATOM 1464 C C . ASN B 1 19 ? 13.511 28.763 7.170 1.00 34.21 203 ASN B C 1
ATOM 1465 O O . ASN B 1 19 ? 13.169 29.258 6.100 1.00 34.87 203 ASN B O 1
ATOM 1470 N N . SER B 1 20 ? 14.744 28.844 7.657 1.00 33.96 204 SER B N 1
ATOM 1471 C CA . SER B 1 20 ? 15.806 29.528 6.946 1.00 33.95 204 SER B CA 1
ATOM 1472 C C . SER B 1 20 ? 16.187 28.705 5.733 1.00 35.24 204 SER B C 1
ATOM 1473 O O . SER B 1 20 ? 16.412 29.252 4.654 1.00 36.26 204 SER B O 1
ATOM 1476 N N . LEU B 1 21 ? 16.259 27.386 5.908 1.00 34.92 205 LEU B N 1
ATOM 1477 C CA . LEU B 1 21 ? 16.590 26.507 4.800 1.00 32.98 205 LEU B CA 1
ATOM 1478 C C . LEU B 1 21 ? 15.550 26.649 3.696 1.00 33.30 205 LEU B C 1
ATOM 1479 O O . LEU B 1 21 ? 15.889 26.694 2.521 1.00 32.94 205 LEU B O 1
ATOM 1484 N N . ILE B 1 22 ? 14.280 26.707 4.077 1.00 34.83 206 ILE B N 1
ATOM 1485 C CA . ILE B 1 22 ? 13.204 26.835 3.106 1.00 35.58 206 ILE B CA 1
ATOM 1486 C C . ILE B 1 22 ? 13.290 28.206 2.443 1.00 38.63 206 ILE B C 1
ATOM 1487 O O . ILE B 1 22 ? 13.135 28.326 1.236 1.00 36.15 206 ILE B O 1
ATOM 1492 N N . ARG B 1 23 ? 13.539 29.237 3.242 1.00 41.39 207 ARG B N 1
ATOM 1493 C CA . ARG B 1 23 ? 13.648 30.591 2.725 1.00 47.75 207 ARG B CA 1
ATOM 1494 C C . ARG B 1 23 ? 14.825 30.718 1.770 1.00 49.33 207 ARG B C 1
ATOM 1495 O O . ARG B 1 23 ? 14.673 31.235 0.663 1.00 49.87 207 ARG B O 1
ATOM 1503 N N . TRP B 1 24 ? 15.992 30.242 2.199 1.00 50.99 208 TRP B N 1
ATOM 1504 C CA . TRP B 1 24 ? 17.199 30.292 1.379 1.00 53.06 208 TRP B CA 1
ATOM 1505 C C . TRP B 1 24 ? 17.043 29.489 0.084 1.00 53.05 208 TRP B C 1
ATOM 1506 O O . TRP B 1 24 ? 17.413 29.955 -0.989 1.00 52.87 208 TRP B O 1
ATOM 1517 N N . LEU B 1 25 ? 16.488 28.289 0.170 1.00 53.35 209 LEU B N 1
ATOM 1518 C CA . LEU B 1 25 ? 16.297 27.483 -1.030 1.00 54.38 209 LEU B CA 1
ATOM 1519 C C . LEU B 1 25 ? 15.395 28.188 -2.039 1.00 56.79 209 LEU B C 1
ATOM 1520 O O . LEU B 1 25 ? 15.767 28.352 -3.196 1.00 56.50 209 LEU B O 1
ATOM 1525 N N . ASN B 1 26 ? 14.209 28.607 -1.606 1.00 60.49 210 ASN B N 1
ATOM 1526 C CA . ASN B 1 26 ? 13.277 29.278 -2.510 1.00 65.05 210 ASN B CA 1
ATOM 1527 C C . ASN B 1 26 ? 13.836 30.568 -3.088 1.00 68.52 210 ASN B C 1
ATOM 1528 O O . ASN B 1 26 ? 13.204 31.200 -3.933 1.00 69.51 210 ASN B O 1
ATOM 1533 N N . LEU B 1 27 ? 15.022 30.958 -2.640 1.00 72.56 211 LEU B N 1
ATOM 1534 C CA . LEU B 1 27 ? 15.623 32.189 -3.120 1.00 75.70 211 LEU B CA 1
ATOM 1535 C C . LEU B 1 27 ? 16.783 31.938 -4.066 1.00 77.76 211 LEU B C 1
ATOM 1536 O O . LEU B 1 27 ? 16.690 32.208 -5.261 1.00 78.17 211 LEU B O 1
ATOM 1541 N N . LYS B 1 28 ? 17.877 31.416 -3.530 1.00 80.04 212 LYS B N 1
ATOM 1542 C CA . LYS B 1 28 ? 19.051 31.153 -4.338 1.00 82.56 212 LYS B CA 1
ATOM 1543 C C . LYS B 1 28 ? 18.866 30.138 -5.463 1.00 84.04 212 LYS B C 1
ATOM 1544 O O . LYS B 1 28 ? 19.603 30.168 -6.444 1.00 85.24 212 LYS B O 1
ATOM 1550 N N . VAL B 1 29 ? 17.892 29.244 -5.342 1.00 84.42 213 VAL B N 1
ATOM 1551 C CA . VAL B 1 29 ? 17.681 28.259 -6.397 1.00 85.87 213 VAL B CA 1
ATOM 1552 C C . VAL B 1 29 ? 17.359 28.963 -7.712 1.00 86.65 213 VAL B C 1
ATOM 1553 O O . VAL B 1 29 ? 17.508 28.391 -8.789 1.00 86.77 213 VAL B O 1
ATOM 1557 N N . SER B 1 30 ? 16.918 30.212 -7.622 1.00 88.25 214 SER B N 1
ATOM 1558 C CA . SER B 1 30 ? 16.616 30.986 -8.818 1.00 89.54 214 SER B CA 1
ATOM 1559 C C . SER B 1 30 ? 17.954 31.378 -9.450 1.00 91.06 214 SER B C 1
ATOM 1560 O O . SER B 1 30 ? 18.083 31.449 -10.675 1.00 91.83 214 SER B O 1
ATOM 1563 N N . GLN B 1 31 ? 18.945 31.624 -8.595 1.00 91.62 215 GLN B N 1
ATOM 1564 C CA . GLN B 1 31 ? 20.286 32.008 -9.031 1.00 91.44 215 GLN B CA 1
ATOM 1565 C C . GLN B 1 31 ? 21.355 31.081 -8.454 1.00 90.40 215 GLN B C 1
ATOM 1566 O O . GLN B 1 31 ? 22.171 30.522 -9.185 1.00 89.86 215 GLN B O 1
ATOM 1572 N N . ASP B 1 33 ? 23.729 26.921 -6.758 1.00 120.07 217 ASP B N 1
ATOM 1573 C CA . ASP B 1 33 ? 22.792 25.806 -6.821 1.00 118.84 217 ASP B CA 1
ATOM 1574 C C . ASP B 1 33 ? 22.272 25.582 -8.238 1.00 116.50 217 ASP B C 1
ATOM 1575 O O . ASP B 1 33 ? 21.079 25.716 -8.509 1.00 116.51 217 ASP B O 1
ATOM 1580 N N . CYS B 1 34 ? 23.186 25.236 -9.139 1.00 112.59 218 CYS B N 1
ATOM 1581 C CA . CYS B 1 34 ? 22.845 24.981 -10.531 1.00 107.39 218 CYS B CA 1
ATOM 1582 C C . CYS B 1 34 ? 23.958 24.166 -11.172 1.00 103.38 218 CYS B C 1
ATOM 1583 O O . CYS B 1 34 ? 23.784 23.597 -12.249 1.00 104.35 218 CYS B O 1
ATOM 1586 N N . ILE B 1 35 ? 25.100 24.104 -10.496 1.00 97.06 219 ILE B N 1
ATOM 1587 C CA . ILE B 1 35 ? 26.247 23.367 -11.007 1.00 90.63 219 ILE B CA 1
ATOM 1588 C C . ILE B 1 35 ? 26.967 22.601 -9.900 1.00 84.47 219 ILE B C 1
ATOM 1589 O O . ILE B 1 35 ? 27.612 23.198 -9.039 1.00 82.87 219 ILE B O 1
ATOM 1594 N N . ASP B 1 36 ? 26.855 21.276 -9.935 1.00 78.40 220 ASP B N 1
ATOM 1595 C CA . ASP B 1 36 ? 27.489 20.414 -8.943 1.00 71.78 220 ASP B CA 1
ATOM 1596 C C . ASP B 1 36 ? 27.096 20.822 -7.534 1.00 66.31 220 ASP B C 1
ATOM 1597 O O . ASP B 1 36 ? 27.914 20.786 -6.616 1.00 65.72 220 ASP B O 1
ATOM 1602 N N . THR B 1 37 ? 25.840 21.211 -7.366 1.00 60.52 221 THR B N 1
ATOM 1603 C CA . THR B 1 37 ? 25.353 21.636 -6.067 1.00 54.70 221 THR B CA 1
ATOM 1604 C C . THR B 1 37 ? 24.331 20.656 -5.506 1.00 50.85 221 THR B C 1
ATOM 1605 O O . THR B 1 37 ? 23.436 20.204 -6.217 1.00 50.14 221 THR B O 1
ATOM 1609 N N . TYR B 1 38 ? 24.464 20.336 -4.224 1.00 46.58 222 TYR B N 1
ATOM 1610 C CA . TYR B 1 38 ? 23.560 19.387 -3.593 1.00 42.89 222 TYR B CA 1
ATOM 1611 C C . TYR B 1 38 ? 23.061 19.783 -2.208 1.00 40.29 222 TYR B C 1
ATOM 1612 O O . TYR B 1 38 ? 23.728 20.526 -1.482 1.00 40.29 222 TYR B O 1
ATOM 1621 N N . LEU B 1 39 ? 21.877 19.277 -1.863 1.00 36.79 223 LEU B N 1
ATOM 1622 C CA . LEU B 1 39 ? 21.282 19.472 -0.541 1.00 34.07 223 LEU B CA 1
ATOM 1623 C C . LEU B 1 39 ? 21.511 18.135 0.185 1.00 34.38 223 LEU B C 1
ATOM 1624 O O . LEU B 1 39 ? 21.153 17.057 -0.331 1.00 34.58 223 LEU B O 1
ATOM 1629 N N . ILE B 1 40 ? 22.111 18.202 1.369 1.00 31.91 224 ILE B N 1
ATOM 1630 C CA . ILE B 1 40 ? 22.401 17.005 2.129 1.00 32.24 224 ILE B CA 1
ATOM 1631 C C . ILE B 1 40 ? 21.685 16.979 3.471 1.00 33.67 224 ILE B C 1
ATOM 1632 O O . ILE B 1 40 ? 21.813 17.913 4.266 1.00 33.85 224 ILE B O 1
ATOM 1637 N N . PHE B 1 41 ? 20.930 15.907 3.712 1.00 31.24 225 PHE B N 1
ATOM 1638 C CA . PHE B 1 41 ? 20.223 15.725 4.976 1.00 29.81 225 PHE B CA 1
ATOM 1639 C C . PHE B 1 41 ? 21.072 14.770 5.772 1.00 31.23 225 PHE B C 1
ATOM 1640 O O . PHE B 1 41 ? 21.499 13.730 5.257 1.00 30.24 225 PHE B O 1
ATOM 1648 N N . LEU B 1 42 ? 21.316 15.116 7.028 1.00 31.51 226 LEU B N 1
ATOM 1649 C CA . LEU B 1 42 ? 22.141 14.281 7.871 1.00 32.70 226 LEU B CA 1
ATOM 1650 C C . LEU B 1 42 ? 21.391 13.979 9.144 1.00 32.58 226 LEU B C 1
ATOM 1651 O O . LEU B 1 42 ? 20.996 14.881 9.870 1.00 31.17 226 LEU B O 1
ATOM 1656 N N . GLU B 1 43 ? 21.186 12.699 9.417 1.00 32.58 227 GLU B N 1
ATOM 1657 C CA . GLU B 1 43 ? 20.467 12.318 10.613 1.00 30.58 227 GLU B CA 1
ATOM 1658 C C . GLU B 1 43 ? 21.386 11.657 11.615 1.00 30.52 227 GLU B C 1
ATOM 1659 O O . GLU B 1 43 ? 22.237 10.843 11.254 1.00 30.62 227 GLU B O 1
ATOM 1665 N N . VAL B 1 44 ? 21.220 12.029 12.878 1.00 30.43 228 VAL B N 1
ATOM 1666 C CA . VAL B 1 44 ? 22.002 11.449 13.954 1.00 30.88 228 VAL B CA 1
ATOM 1667 C C . VAL B 1 44 ? 21.148 10.276 14.449 1.00 31.43 228 VAL B C 1
ATOM 1668 O O . VAL B 1 44 ? 20.000 10.469 14.832 1.00 30.86 228 VAL B O 1
ATOM 1672 N N . ARG B 1 45 ? 21.702 9.068 14.434 1.00 30.38 229 ARG B N 1
ATOM 1673 C CA . ARG B 1 45 ? 20.951 7.889 14.846 1.00 30.07 229 ARG B CA 1
ATOM 1674 C C . ARG B 1 45 ? 20.960 7.604 16.344 1.00 33.07 229 ARG B C 1
ATOM 1675 O O . ARG B 1 45 ? 21.906 7.949 17.058 1.00 31.57 229 ARG B O 1
ATOM 1683 N N . ASP B 1 46 ? 19.880 6.967 16.797 1.00 36.63 230 ASP B N 1
ATOM 1684 C CA . ASP B 1 46 ? 19.696 6.544 18.181 1.00 39.79 230 ASP B CA 1
ATOM 1685 C C . ASP B 1 46 ? 19.955 7.556 19.292 1.00 41.61 230 ASP B C 1
ATOM 1686 O O . ASP B 1 46 ? 20.542 7.227 20.324 1.00 41.29 230 ASP B O 1
ATOM 1691 N N . LEU B 1 47 ? 19.489 8.779 19.077 1.00 43.39 231 LEU B N 1
ATOM 1692 C CA . LEU B 1 47 ? 19.630 9.828 20.066 1.00 43.91 231 LEU B CA 1
ATOM 1693 C C . LEU B 1 47 ? 18.784 9.438 21.288 1.00 43.90 231 LEU B C 1
ATOM 1694 O O . LEU B 1 47 ? 19.110 9.822 22.405 1.00 44.41 231 LEU B O 1
ATOM 1699 N N . GLU B 1 48 ? 17.712 8.666 21.083 1.00 43.66 232 GLU B N 1
ATOM 1700 C CA . GLU B 1 48 ? 16.868 8.228 22.205 1.00 44.37 232 GLU B CA 1
ATOM 1701 C C . GLU B 1 48 ? 17.650 7.354 23.171 1.00 43.25 232 GLU B C 1
ATOM 1702 O O . GLU B 1 48 ? 17.542 7.498 24.389 1.00 40.29 232 GLU B O 1
ATOM 1708 N N . LYS B 1 49 ? 18.420 6.426 22.619 1.00 44.89 233 LYS B N 1
ATOM 1709 C CA . LYS B 1 49 ? 19.232 5.544 23.433 1.00 46.37 233 LYS B CA 1
ATOM 1710 C C . LYS B 1 49 ? 20.312 6.386 24.104 1.00 45.27 233 LYS B C 1
ATOM 1711 O O . LYS B 1 49 ? 20.645 6.188 25.273 1.00 44.65 233 LYS B O 1
ATOM 1717 N N . LEU B 1 50 ? 20.860 7.341 23.370 1.00 43.95 234 LEU B N 1
ATOM 1718 C CA . LEU B 1 50 ? 21.887 8.179 23.961 1.00 43.71 234 LEU B CA 1
ATOM 1719 C C . LEU B 1 50 ? 21.294 8.935 25.159 1.00 43.80 234 LEU B C 1
ATOM 1720 O O . LEU B 1 50 ? 21.863 8.916 26.249 1.00 43.78 234 LEU B O 1
ATOM 1725 N N . ASN B 1 51 ? 20.137 9.565 24.964 1.00 41.60 235 ASN B N 1
ATOM 1726 C CA . ASN B 1 51 ? 19.487 10.323 26.029 1.00 42.21 235 ASN B CA 1
ATOM 1727 C C . ASN B 1 51 ? 19.205 9.493 27.288 1.00 44.50 235 ASN B C 1
ATOM 1728 O O . ASN B 1 51 ? 19.362 9.975 28.414 1.00 43.03 235 ASN B O 1
ATOM 1733 N N . VAL B 1 52 ? 18.786 8.249 27.078 1.00 46.17 236 VAL B N 1
ATOM 1734 C CA . VAL B 1 52 ? 18.483 7.316 28.154 1.00 46.90 236 VAL B CA 1
ATOM 1735 C C . VAL B 1 52 ? 19.766 6.961 28.901 1.00 50.41 236 VAL B C 1
ATOM 1736 O O . VAL B 1 52 ? 19.791 6.889 30.133 1.00 51.42 236 VAL B O 1
ATOM 1740 N N . THR B 1 53 ? 20.830 6.741 28.137 1.00 52.36 237 THR B N 1
ATOM 1741 C CA . THR B 1 53 ? 22.120 6.366 28.689 1.00 53.52 237 THR B CA 1
ATOM 1742 C C . THR B 1 53 ? 22.886 7.512 29.349 1.00 54.05 237 THR B C 1
ATOM 1743 O O . THR B 1 53 ? 23.168 7.474 30.544 1.00 54.84 237 THR B O 1
ATOM 1747 N N . TYR B 1 54 ? 23.212 8.537 28.577 1.00 52.68 238 TYR B N 1
ATOM 1748 C CA . TYR B 1 54 ? 23.974 9.654 29.110 1.00 52.78 238 TYR B CA 1
ATOM 1749 C C . TYR B 1 54 ? 23.181 10.781 29.757 1.00 51.47 238 TYR B C 1
ATOM 1750 O O . TYR B 1 54 ? 23.757 11.624 30.434 1.00 52.23 238 TYR B O 1
ATOM 1759 N N . GLY B 1 55 ? 21.867 10.807 29.572 1.00 51.13 239 GLY B N 1
ATOM 1760 C CA . GLY B 1 55 ? 21.092 11.892 30.151 1.00 48.90 239 GLY B CA 1
ATOM 1761 C C . GLY B 1 55 ? 20.957 12.969 29.096 1.00 47.32 239 GLY B C 1
ATOM 1762 O O . GLY B 1 55 ? 21.770 13.023 28.178 1.00 47.88 239 GLY B O 1
ATOM 1763 N N . TYR B 1 56 ? 19.957 13.834 29.217 1.00 46.85 240 TYR B N 1
ATOM 1764 C CA . TYR B 1 56 ? 19.734 14.863 28.210 1.00 46.49 240 TYR B CA 1
ATOM 1765 C C . TYR B 1 56 ? 20.766 15.962 28.119 1.00 47.43 240 TYR B C 1
ATOM 1766 O O . TYR B 1 56 ? 21.161 16.344 27.016 1.00 48.40 240 TYR B O 1
ATOM 1775 N N . ASP B 1 57 ? 21.205 16.480 29.258 1.00 47.89 241 ASP B N 1
ATOM 1776 C CA . ASP B 1 57 ? 22.191 17.548 29.234 1.00 49.05 241 ASP B CA 1
ATOM 1777 C C . ASP B 1 57 ? 23.427 17.145 28.427 1.00 48.13 241 ASP B C 1
ATOM 1778 O O . ASP B 1 57 ? 23.923 17.924 27.611 1.00 45.48 241 ASP B O 1
ATOM 1783 N N . LEU B 1 58 ? 23.912 15.922 28.639 1.00 47.62 242 LEU B N 1
ATOM 1784 C CA . LEU B 1 58 ? 25.100 15.462 27.930 1.00 46.83 242 LEU B CA 1
ATOM 1785 C C . LEU B 1 58 ? 24.860 15.366 26.430 1.00 45.24 242 LEU B C 1
ATOM 1786 O O . LEU B 1 58 ? 25.719 15.760 25.637 1.00 45.72 242 LEU B O 1
ATOM 1791 N N . VAL B 1 59 ? 23.700 14.839 26.040 1.00 42.86 243 VAL B N 1
ATOM 1792 C CA . VAL B 1 59 ? 23.370 14.710 24.623 1.00 39.87 243 VAL B CA 1
ATOM 1793 C C . VAL B 1 59 ? 23.226 16.094 23.975 1.00 39.22 243 VAL B C 1
ATOM 1794 O O . VAL B 1 59 ? 23.560 16.272 22.797 1.00 37.14 243 VAL B O 1
ATOM 1798 N N . ASP B 1 60 ? 22.734 17.074 24.732 1.00 37.85 244 ASP B N 1
ATOM 1799 C CA . ASP B 1 60 ? 22.625 18.432 24.201 1.00 38.34 244 ASP B CA 1
ATOM 1800 C C . ASP B 1 60 ? 24.015 18.880 23.745 1.00 38.99 244 ASP B C 1
ATOM 1801 O O . ASP B 1 60 ? 24.177 19.358 22.626 1.00 37.16 244 ASP B O 1
ATOM 1806 N N . GLU B 1 61 ? 25.018 18.718 24.614 1.00 39.72 245 GLU B N 1
ATOM 1807 C CA . GLU B 1 61 ? 26.390 19.091 24.277 1.00 40.58 245 GLU B CA 1
ATOM 1808 C C . GLU B 1 61 ? 26.872 18.286 23.095 1.00 38.76 245 GLU B C 1
ATOM 1809 O O . GLU B 1 61 ? 27.560 18.807 22.212 1.00 38.70 245 GLU B O 1
ATOM 1815 N N . LEU B 1 62 ? 26.517 17.007 23.082 1.00 37.09 246 LEU B N 1
ATOM 1816 C CA . LEU B 1 62 ? 26.902 16.130 21.980 1.00 34.49 246 LEU B CA 1
ATOM 1817 C C . LEU B 1 62 ? 26.439 16.792 20.696 1.00 32.12 246 LEU B C 1
ATOM 1818 O O . LEU B 1 62 ? 27.214 16.955 19.764 1.00 35.15 246 LEU B O 1
ATOM 1823 N N . ILE B 1 63 ? 25.162 17.161 20.650 1.00 30.94 247 ILE B N 1
ATOM 1824 C CA . ILE B 1 63 ? 24.585 17.804 19.474 1.00 32.09 247 ILE B CA 1
ATOM 1825 C C . ILE B 1 63 ? 25.414 19.021 19.063 1.00 31.82 247 ILE B C 1
ATOM 1826 O O . ILE B 1 63 ? 25.677 19.239 17.877 1.00 33.89 247 ILE B O 1
ATOM 1831 N N . ILE B 1 64 ? 25.809 19.824 20.046 1.00 31.97 248 ILE B N 1
ATOM 1832 C CA . ILE B 1 64 ? 26.601 21.014 19.779 1.00 33.81 248 ILE B CA 1
ATOM 1833 C C . ILE B 1 64 ? 27.922 20.582 19.167 1.00 34.50 248 ILE B C 1
ATOM 1834 O O . ILE B 1 64 ? 28.350 21.131 18.151 1.00 33.60 248 ILE B O 1
ATOM 1839 N N . HIS B 1 65 ? 28.567 19.588 19.771 1.00 35.87 249 HIS B N 1
ATOM 1840 C CA . HIS B 1 65 ? 29.823 19.091 19.213 1.00 36.92 249 HIS B CA 1
ATOM 1841 C C . HIS B 1 65 ? 29.575 18.630 17.776 1.00 34.92 249 HIS B C 1
ATOM 1842 O O . HIS B 1 65 ? 30.332 18.977 16.866 1.00 34.11 249 HIS B O 1
ATOM 1849 N N . ILE B 1 66 ? 28.501 17.869 17.563 1.00 31.34 250 ILE B N 1
ATOM 1850 C CA . ILE B 1 66 ? 28.219 17.385 16.220 1.00 30.36 250 ILE B CA 1
ATOM 1851 C C . ILE B 1 66 ? 28.019 18.521 15.237 1.00 29.73 250 ILE B C 1
ATOM 1852 O O . ILE B 1 66 ? 28.550 18.469 14.126 1.00 29.81 250 ILE B O 1
ATOM 1857 N N . SER B 1 67 ? 27.282 19.556 15.635 1.00 30.12 251 SER B N 1
ATOM 1858 C CA . SER B 1 67 ? 27.060 20.681 14.729 1.00 32.62 251 SER B CA 1
ATOM 1859 C C . SER B 1 67 ? 28.349 21.431 14.392 1.00 35.21 251 SER B C 1
ATOM 1860 O O . SER B 1 67 ? 28.504 21.942 13.282 1.00 35.71 251 SER B O 1
ATOM 1863 N N . LYS B 1 68 ? 29.279 21.510 15.340 1.00 38.85 252 LYS B N 1
ATOM 1864 C CA . LYS B 1 68 ? 30.539 22.202 15.070 1.00 40.11 252 LYS B CA 1
ATOM 1865 C C . LYS B 1 68 ? 31.352 21.415 14.058 1.00 39.64 252 LYS B C 1
ATOM 1866 O O . LYS B 1 68 ? 31.950 21.988 13.149 1.00 39.04 252 LYS B O 1
ATOM 1872 N N . ARG B 1 69 ? 31.377 20.097 14.203 1.00 39.37 253 ARG B N 1
ATOM 1873 C CA . ARG B 1 69 ? 32.118 19.291 13.247 1.00 40.97 253 ARG B CA 1
ATOM 1874 C C . ARG B 1 69 ? 31.448 19.518 11.885 1.00 42.57 253 ARG B C 1
ATOM 1875 O O . ARG B 1 69 ? 32.106 19.817 10.892 1.00 41.90 253 ARG B O 1
ATOM 1883 N N . ILE B 1 70 ? 30.125 19.405 11.854 1.00 45.36 254 ILE B N 1
ATOM 1884 C CA . ILE B 1 70 ? 29.367 19.610 10.626 1.00 46.61 254 ILE B CA 1
ATOM 1885 C C . ILE B 1 70 ? 29.577 21.024 10.095 1.00 49.49 254 ILE B C 1
ATOM 1886 O O . ILE B 1 70 ? 29.615 21.242 8.885 1.00 49.87 254 ILE B O 1
ATOM 1891 N N . LYS B 1 71 ? 29.696 21.993 10.995 1.00 52.35 255 LYS B N 1
ATOM 1892 C CA . LYS B 1 71 ? 29.903 23.361 10.551 1.00 56.74 255 LYS B CA 1
ATOM 1893 C C . LYS B 1 71 ? 31.321 23.462 10.011 1.00 57.42 255 LYS B C 1
ATOM 1894 O O . LYS B 1 71 ? 31.619 24.298 9.167 1.00 56.78 255 LYS B O 1
ATOM 1900 N N . ASP B 1 72 ? 32.181 22.572 10.493 1.00 59.18 256 ASP B N 1
ATOM 1901 C CA . ASP B 1 72 ? 33.568 22.506 1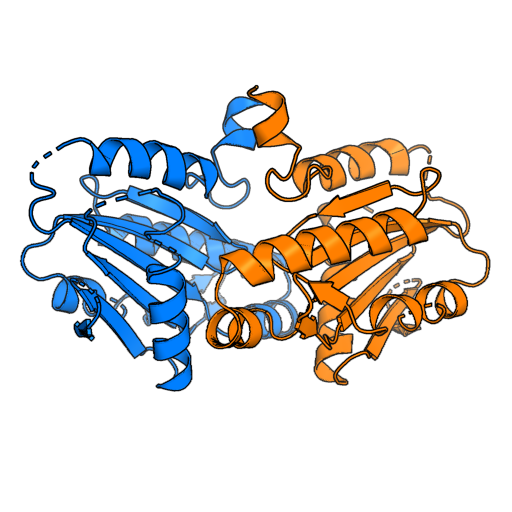0.062 1.00 61.66 256 ASP B CA 1
ATOM 1902 C C . ASP B 1 72 ? 33.644 21.897 8.656 1.00 62.04 256 ASP B C 1
ATOM 1903 O O . ASP B 1 72 ? 34.357 22.399 7.787 1.00 59.92 256 ASP B O 1
ATOM 1908 N N . ILE B 1 73 ? 32.899 20.819 8.429 1.00 63.77 257 ILE B N 1
ATOM 1909 C CA . ILE B 1 73 ? 32.908 20.163 7.124 1.00 65.59 257 ILE B CA 1
ATOM 1910 C C . ILE B 1 73 ? 32.189 21.003 6.070 1.00 65.26 257 ILE B C 1
ATOM 1911 O O . ILE B 1 73 ? 32.630 21.084 4.928 1.00 64.06 257 ILE B O 1
ATOM 1916 N N . ALA B 1 74 ? 31.083 21.628 6.455 1.00 67.12 258 ALA B N 1
ATOM 1917 C CA . ALA B 1 74 ? 30.328 22.459 5.528 1.00 69.60 258 ALA B CA 1
ATOM 1918 C C . ALA B 1 74 ? 31.065 23.765 5.290 1.00 71.97 258 ALA B C 1
ATOM 1919 O O . ALA B 1 74 ? 30.871 24.423 4.271 1.00 72.16 258 ALA B O 1
ATOM 1921 N N . GLY B 1 75 ? 31.919 24.134 6.237 1.00 75.19 259 GLY B N 1
ATOM 1922 C CA . GLY B 1 75 ? 32.666 25.371 6.111 1.00 77.93 259 GLY B CA 1
ATOM 1923 C C . GLY B 1 75 ? 31.746 26.578 6.138 1.00 79.38 259 GLY B C 1
ATOM 1924 O O . GLY B 1 75 ? 30.618 26.504 6.629 1.00 79.27 259 GLY B O 1
ATOM 1925 N N . GLU B 1 76 ? 32.234 27.695 5.613 1.00 81.06 260 GLU B N 1
ATOM 1926 C CA . GLU B 1 76 ? 31.452 28.920 5.564 1.00 81.86 260 GLU B CA 1
ATOM 1927 C C . GLU B 1 76 ? 31.034 29.183 4.123 1.00 80.46 260 GLU B C 1
ATOM 1928 O O . GLU B 1 76 ? 30.193 30.040 3.859 1.00 79.46 260 GLU B O 1
ATOM 1934 N N . GLY B 1 77 ? 31.623 28.421 3.199 1.00 79.13 261 GLY B N 1
ATOM 1935 C CA . GLY B 1 77 ? 31.301 28.550 1.786 1.00 77.04 261 GLY B CA 1
ATOM 1936 C C . GLY B 1 77 ? 30.008 27.808 1.502 1.00 75.61 261 GLY B C 1
ATOM 1937 O O . GLY B 1 77 ? 29.283 28.107 0.550 1.00 75.81 261 GLY B O 1
ATOM 1938 N N . ASN B 1 78 ? 29.737 26.815 2.343 1.00 73.32 262 ASN B N 1
ATOM 1939 C CA . ASN B 1 78 ? 28.523 26.015 2.261 1.00 70.01 262 ASN B CA 1
ATOM 1940 C C . ASN B 1 78 ? 27.738 26.393 3.509 1.00 65.57 262 ASN B C 1
ATOM 1941 O O . ASN B 1 78 ? 28.316 26.860 4.492 1.00 66.69 262 ASN B O 1
ATOM 1946 N N . LYS B 1 79 ? 26.430 26.190 3.481 1.00 60.05 263 LYS B N 1
ATOM 1947 C CA . LYS B 1 79 ? 25.601 26.535 4.625 1.00 53.93 263 LYS B CA 1
ATOM 1948 C C . LYS B 1 79 ? 25.184 25.291 5.419 1.00 50.16 263 LYS B C 1
ATOM 1949 O O . LYS B 1 79 ? 24.928 24.220 4.853 1.00 46.20 263 LYS B O 1
ATOM 1955 N N . ALA B 1 80 ? 25.139 25.449 6.737 1.00 45.86 264 ALA B N 1
ATOM 1956 C CA . ALA B 1 80 ? 24.756 24.381 7.649 1.00 44.41 264 ALA B CA 1
ATOM 1957 C C . ALA B 1 80 ? 23.469 24.772 8.359 1.00 43.08 264 ALA B C 1
ATOM 1958 O O . ALA B 1 80 ? 23.358 25.878 8.884 1.00 44.81 264 ALA B O 1
ATOM 1960 N N . PHE B 1 81 ? 22.500 23.862 8.378 1.00 41.57 265 PHE B N 1
ATOM 1961 C CA . PHE B 1 81 ? 21.225 24.117 9.037 1.00 37.33 265 PHE B CA 1
ATOM 1962 C C . PHE B 1 81 ? 20.850 22.970 9.961 1.00 37.40 265 PHE B C 1
ATOM 1963 O O . PHE B 1 81 ? 21.188 21.802 9.702 1.00 39.57 265 PHE B O 1
ATOM 1971 N N . LYS B 1 82 ? 20.144 23.309 11.035 1.00 35.93 266 LYS B N 1
ATOM 1972 C CA . LYS B 1 82 ? 19.658 22.336 12.006 1.00 34.40 266 LYS B CA 1
ATOM 1973 C C . LYS B 1 82 ? 18.163 22.362 11.722 1.00 35.14 266 LYS B C 1
ATOM 1974 O O . LYS B 1 82 ? 17.474 23.314 12.090 1.00 35.98 266 LYS B O 1
ATOM 1980 N N . ILE B 1 83 ? 17.669 21.322 11.053 1.00 33.75 267 ILE B N 1
ATOM 1981 C CA . ILE B 1 83 ? 16.273 21.264 10.638 1.00 31.77 267 ILE B CA 1
ATOM 1982 C C . ILE B 1 83 ? 15.371 20.363 11.452 1.00 32.65 267 ILE B C 1
ATOM 1983 O O . ILE B 1 83 ? 14.167 20.323 11.236 1.00 32.29 267 ILE B O 1
ATOM 1988 N N . GLY B 1 84 ? 15.944 19.633 12.391 1.00 34.25 268 GLY B N 1
ATOM 1989 C CA . GLY B 1 84 ? 15.128 18.758 13.208 1.00 33.06 268 GLY B CA 1
ATOM 1990 C C . GLY B 1 84 ? 15.877 18.469 14.484 1.00 34.51 268 GLY B C 1
ATOM 1991 O O . GLY B 1 84 ? 17.005 18.910 14.652 1.00 33.54 268 GLY B O 1
ATOM 1992 N N . PHE B 1 85 ? 15.253 17.735 15.390 1.00 36.89 269 PHE B N 1
ATOM 1993 C CA . PHE B 1 85 ? 15.905 17.401 16.638 1.00 38.04 269 PHE B CA 1
ATOM 1994 C C . PHE B 1 85 ? 17.182 16.593 16.405 1.00 34.94 269 PHE B C 1
ATOM 1995 O O . PHE B 1 85 ? 18.176 16.771 17.103 1.00 34.69 269 PHE B O 1
ATOM 2003 N N . ASP B 1 86 ? 17.160 15.709 15.415 1.00 34.29 270 ASP B N 1
ATOM 2004 C CA . ASP B 1 86 ? 18.322 14.878 15.129 1.00 32.21 270 ASP B CA 1
ATOM 2005 C C . ASP B 1 86 ? 18.724 14.981 13.681 1.00 31.70 270 ASP B C 1
ATOM 2006 O O . ASP B 1 86 ? 19.402 14.097 13.152 1.00 30.28 270 ASP B O 1
ATOM 2011 N N . ARG B 1 87 ? 18.335 16.075 13.044 1.00 30.15 271 ARG B N 1
ATOM 2012 C CA . ARG B 1 87 ? 18.622 16.250 11.629 1.00 29.42 271 ARG B CA 1
ATOM 2013 C C . ARG B 1 87 ? 19.267 17.590 11.291 1.00 30.21 271 ARG B C 1
ATOM 2014 O O . ARG B 1 87 ? 18.825 18.647 11.749 1.00 30.53 271 ARG B O 1
ATOM 2022 N N . PHE B 1 88 ? 20.315 17.522 10.479 1.00 28.47 272 PHE B N 1
ATOM 2023 C CA . PHE B 1 88 ? 21.059 18.691 10.031 1.00 27.27 272 PHE B CA 1
ATOM 2024 C C . PHE B 1 88 ? 20.938 18.747 8.530 1.00 27.53 272 PHE B C 1
ATOM 2025 O O . PHE B 1 88 ? 20.608 17.751 7.903 1.00 28.00 272 PHE B O 1
ATOM 2033 N N . ALA B 1 89 ? 21.202 19.911 7.953 1.00 28.31 273 ALA B N 1
ATOM 2034 C CA . ALA B 1 89 ? 21.156 20.034 6.506 1.00 28.05 273 ALA B CA 1
ATOM 2035 C C . ALA B 1 89 ? 22.359 20.848 6.074 1.00 30.65 273 ALA B C 1
ATOM 2036 O O . ALA B 1 89 ? 22.846 21.703 6.816 1.00 31.51 273 ALA B O 1
ATOM 2038 N N . ILE B 1 90 ? 22.856 20.551 4.883 1.00 34.62 274 ILE B N 1
ATOM 2039 C CA . ILE B 1 90 ? 24.013 21.243 4.341 1.00 38.03 274 ILE B CA 1
ATOM 2040 C C . ILE B 1 90 ? 23.850 21.402 2.853 1.00 39.34 274 ILE B C 1
ATOM 2041 O O . ILE B 1 90 ? 23.319 20.526 2.171 1.00 39.77 274 ILE B O 1
ATOM 2046 N N . ILE B 1 91 ? 24.309 22.529 2.348 1.00 39.12 275 ILE B N 1
ATOM 2047 C CA . ILE B 1 91 ? 24.246 22.772 0.929 1.00 40.18 275 ILE B CA 1
ATOM 2048 C C . ILE B 1 91 ? 25.706 22.755 0.553 1.00 42.43 275 ILE B C 1
ATOM 2049 O O . ILE B 1 91 ? 26.537 23.241 1.324 1.00 41.86 275 ILE B O 1
ATOM 2054 N N . CYS B 1 92 ? 26.037 22.172 -0.597 1.00 43.82 276 CYS B N 1
ATOM 2055 C CA . CYS B 1 92 ? 27.433 22.112 -1.010 1.00 46.14 276 CYS B CA 1
ATOM 2056 C C . CYS B 1 92 ? 27.620 21.939 -2.508 1.00 47.04 276 CYS B C 1
ATOM 2057 O O . CYS B 1 92 ? 26.754 21.408 -3.193 1.00 46.20 276 CYS B O 1
ATOM 2060 N N . LYS B 1 93 ? 28.762 22.399 -3.009 1.00 49.06 277 LYS B N 1
ATOM 2061 C CA . LYS B 1 93 ? 29.082 22.277 -4.425 1.00 51.53 277 LYS B CA 1
ATOM 2062 C C . LYS B 1 93 ? 30.236 21.298 -4.511 1.00 50.97 277 LYS B C 1
ATOM 2063 O O . LYS B 1 93 ? 31.224 21.439 -3.800 1.00 50.02 277 LYS B O 1
ATOM 2069 N N . SER B 1 94 ? 30.119 20.291 -5.362 1.00 52.09 278 SER B N 1
ATOM 2070 C CA . SER B 1 94 ? 31.190 19.313 -5.461 1.00 54.32 278 SER B CA 1
ATOM 2071 C C . SER B 1 94 ? 31.179 18.569 -6.783 1.00 55.82 278 SER B C 1
ATOM 2072 O O . SER B 1 94 ? 30.127 18.149 -7.267 1.00 56.10 278 SER B O 1
ATOM 2075 N N . GLU B 1 95 ? 32.363 18.411 -7.360 1.00 57.93 279 GLU B N 1
ATOM 2076 C CA . GLU B 1 95 ? 32.501 17.710 -8.623 1.00 60.74 279 GLU B CA 1
ATOM 2077 C C . GLU B 1 95 ? 32.676 16.220 -8.355 1.00 61.10 279 GLU B C 1
ATOM 2078 O O . GLU B 1 95 ? 33.103 15.472 -9.235 1.00 62.52 279 GLU B O 1
ATOM 2084 N N . ASN B 1 96 ? 32.347 15.806 -7.130 1.00 60.02 280 ASN B N 1
ATOM 2085 C CA . ASN B 1 96 ? 32.448 14.408 -6.702 1.00 58.34 280 ASN B CA 1
ATOM 2086 C C . ASN B 1 96 ? 31.802 14.268 -5.314 1.00 56.07 280 ASN B C 1
ATOM 2087 O O . ASN B 1 96 ? 32.474 14.032 -4.304 1.00 53.84 280 ASN B O 1
ATOM 2092 N N . ILE B 1 97 ? 30.481 14.413 -5.297 1.00 52.83 281 ILE B N 1
ATOM 2093 C CA . ILE B 1 97 ? 29.671 14.363 -4.079 1.00 51.13 281 ILE B CA 1
ATOM 2094 C C . ILE B 1 97 ? 29.807 13.101 -3.222 1.00 51.22 281 ILE B C 1
ATOM 2095 O O . ILE B 1 97 ? 29.907 13.184 -2.000 1.00 51.33 281 ILE B O 1
ATOM 2100 N N . SER B 1 98 ? 29.823 11.934 -3.852 1.00 51.37 282 SER B N 1
ATOM 2101 C CA . SER B 1 98 ? 29.943 10.697 -3.099 1.00 51.10 282 SER B CA 1
ATOM 2102 C C . SER B 1 98 ? 31.220 10.720 -2.268 1.00 50.49 282 SER B C 1
ATOM 2103 O O . SER B 1 98 ? 31.250 10.247 -1.129 1.00 49.83 282 SER B O 1
ATOM 2106 N N . ASP B 1 99 ? 32.284 11.268 -2.837 1.00 51.31 283 ASP B N 1
ATOM 2107 C CA . ASP B 1 99 ? 33.538 11.334 -2.107 1.00 51.40 283 ASP B CA 1
ATOM 2108 C C . ASP B 1 99 ? 33.379 12.317 -0.964 1.00 50.33 283 ASP B C 1
ATOM 2109 O O . ASP B 1 99 ? 33.833 12.072 0.154 1.00 49.63 283 ASP B O 1
ATOM 2114 N N . PHE B 1 100 ? 32.727 13.437 -1.251 1.00 48.51 284 PHE B N 1
ATOM 2115 C CA . PHE B 1 100 ? 32.500 14.434 -0.229 1.00 47.47 284 PHE B CA 1
ATOM 2116 C C . PHE B 1 100 ? 31.776 13.764 0.931 1.00 46.56 284 PHE B C 1
ATOM 2117 O O . PHE B 1 100 ? 32.256 13.751 2.067 1.00 47.30 284 PHE B O 1
ATOM 2125 N N . ILE B 1 101 ? 30.616 13.194 0.639 1.00 42.98 285 ILE B N 1
ATOM 2126 C CA . ILE B 1 101 ? 29.832 12.538 1.675 1.00 40.94 285 ILE B CA 1
ATOM 2127 C C . ILE B 1 101 ? 30.631 11.472 2.426 1.00 40.44 285 ILE B C 1
ATOM 2128 O O . ILE B 1 101 ? 30.559 11.383 3.652 1.00 36.65 285 ILE B O 1
ATOM 2133 N N . GLU B 1 102 ? 31.411 10.682 1.696 1.00 41.09 286 GLU B N 1
ATOM 2134 C CA . GLU B 1 102 ? 32.229 9.651 2.322 1.00 43.88 286 GLU B CA 1
ATOM 2135 C C . GLU B 1 102 ? 33.238 10.291 3.263 1.00 45.74 286 GLU B C 1
ATOM 2136 O O . GLU B 1 102 ? 33.395 9.874 4.413 1.00 46.20 286 GLU B O 1
ATOM 2142 N N . ARG B 1 103 ? 33.926 11.315 2.782 1.00 48.39 287 ARG B N 1
ATOM 2143 C CA . ARG B 1 103 ? 34.902 11.982 3.627 1.00 50.09 287 ARG B CA 1
ATOM 2144 C C . ARG B 1 103 ? 34.153 12.606 4.799 1.00 48.98 287 ARG B C 1
ATOM 2145 O O . ARG B 1 103 ? 34.697 12.740 5.893 1.00 47.92 287 ARG B O 1
ATOM 2161 N N . LEU B 1 105 ? 31.300 11.290 6.275 1.00 45.44 289 LEU B N 1
ATOM 2162 C CA . LEU B 1 105 ? 30.953 10.252 7.247 1.00 46.06 289 LEU B CA 1
ATOM 2163 C C . LEU B 1 105 ? 32.147 9.868 8.116 1.00 45.23 289 LEU B C 1
ATOM 2164 O O . LEU B 1 105 ? 32.010 9.728 9.329 1.00 44.07 289 LEU B O 1
ATOM 2169 N N . SER B 1 106 ? 33.313 9.698 7.500 1.00 46.01 290 SER B N 1
ATOM 2170 C CA . SER B 1 106 ? 34.506 9.329 8.259 1.00 46.52 290 SER B CA 1
ATOM 2171 C C . SER B 1 106 ? 34.817 10.362 9.333 1.00 45.37 290 SER B C 1
ATOM 2172 O O . SER B 1 106 ? 35.234 10.008 10.431 1.00 46.54 290 SER B O 1
ATOM 2175 N N . GLN B 1 107 ? 34.597 11.635 9.027 1.00 45.37 291 GLN B N 1
ATOM 2176 C CA . GLN B 1 107 ? 34.840 12.699 10.001 1.00 45.29 291 GLN B CA 1
ATOM 2177 C C . GLN B 1 107 ? 33.801 12.679 11.126 1.00 42.15 291 GLN B C 1
ATOM 2178 O O . GLN B 1 107 ? 34.131 12.923 12.282 1.00 40.74 291 GLN B O 1
ATOM 2184 N N . LEU B 1 108 ? 32.543 12.400 10.779 1.00 39.80 292 LEU B N 1
ATOM 2185 C CA . LEU B 1 108 ? 31.456 12.385 11.764 1.00 37.77 292 LEU B CA 1
ATOM 2186 C C . LEU B 1 108 ? 31.473 11.145 12.646 1.00 37.89 292 LEU B C 1
ATOM 2187 O O . LEU B 1 108 ? 31.143 11.222 13.835 1.00 33.97 292 LEU B O 1
ATOM 2192 N N . LEU B 1 109 ? 31.848 10.008 12.060 1.00 38.56 293 LEU B N 1
ATOM 2193 C CA . LEU B 1 109 ? 31.907 8.746 12.796 1.00 40.52 293 LEU B CA 1
ATOM 2194 C C . LEU B 1 109 ? 32.949 8.768 13.910 1.00 42.48 293 LEU B C 1
ATOM 2195 O O . LEU B 1 109 ? 32.818 8.056 14.905 1.00 44.98 293 LEU B O 1
ATOM 2200 N N . LEU B 1 110 ? 33.992 9.574 13.744 1.00 42.25 294 LEU B N 1
ATOM 2201 C CA . LEU B 1 110 ? 35.021 9.658 14.766 1.00 41.55 294 LEU B CA 1
ATOM 2202 C C . LEU B 1 110 ? 34.395 10.035 16.114 1.00 39.94 294 LEU B C 1
ATOM 2203 O O . LEU B 1 110 ? 33.623 10.980 16.203 1.00 38.36 294 LEU B O 1
ATOM 2208 N N . PRO B 1 111 ? 34.730 9.291 17.178 1.00 40.54 295 PRO B N 1
ATOM 2209 C CA . PRO B 1 111 ? 34.224 9.514 18.533 1.00 39.56 295 PRO B CA 1
ATOM 2210 C C . PRO B 1 111 ? 34.169 10.982 18.935 1.00 41.96 295 PRO B C 1
ATOM 2211 O O . PRO B 1 111 ? 34.809 11.831 18.319 1.00 41.76 295 PRO B O 1
ATOM 2215 N N . TYR B 1 112 ? 33.388 11.259 19.976 1.00 42.49 296 TYR B N 1
ATOM 2216 C CA . TYR B 1 112 ? 33.226 12.601 20.510 1.00 43.85 296 TYR B CA 1
ATOM 2217 C C . TYR B 1 112 ? 33.651 12.575 21.956 1.00 46.05 296 TYR B C 1
ATOM 2218 O O . TYR B 1 112 ? 33.466 11.572 22.647 1.00 46.43 296 TYR B O 1
ATOM 2227 N N . ASN B 1 113 ? 34.226 13.680 22.410 1.00 50.26 297 ASN B N 1
ATOM 2228 C CA . ASN B 1 113 ? 34.650 13.786 23.794 1.00 54.01 297 ASN B CA 1
ATOM 2229 C C . ASN B 1 113 ? 33.769 14.831 24.441 1.00 54.68 297 ASN B C 1
ATOM 2230 O O . ASN B 1 113 ? 34.010 16.028 24.315 1.00 53.28 297 ASN B O 1
ATOM 2235 N N . VAL B 1 114 ? 32.727 14.356 25.111 1.00 56.58 298 VAL B N 1
ATOM 2236 C CA . VAL B 1 114 ? 31.776 15.222 25.788 1.00 59.50 298 VAL B CA 1
ATOM 2237 C C . VAL B 1 114 ? 31.994 15.020 27.274 1.00 61.18 298 VAL B C 1
ATOM 2238 O O . VAL B 1 114 ? 31.543 14.023 27.839 1.00 60.14 298 VAL B O 1
ATOM 2242 N N . ASN B 1 115 ? 32.692 15.964 27.901 1.00 64.45 299 ASN B N 1
ATOM 2243 C CA . ASN B 1 115 ? 32.992 15.881 29.329 1.00 67.41 299 ASN B CA 1
ATOM 2244 C C . ASN B 1 115 ? 33.783 14.608 29.643 1.00 66.98 299 ASN B C 1
ATOM 2245 O O . ASN B 1 115 ? 33.408 13.826 30.515 1.00 66.33 299 ASN B O 1
ATOM 2250 N N . GLY B 1 116 ? 34.879 14.400 28.917 1.00 67.33 300 GLY B N 1
ATOM 2251 C CA . GLY B 1 116 ? 35.699 13.222 29.147 1.00 68.66 300 GLY B CA 1
ATOM 2252 C C . GLY B 1 116 ? 35.026 11.914 28.766 1.00 69.34 300 GLY B C 1
ATOM 2253 O O . GLY B 1 116 ? 35.654 10.847 28.789 1.00 69.70 300 GLY B O 1
ATOM 2254 N N . ASN B 1 117 ? 33.740 11.987 28.433 1.00 67.51 301 ASN B N 1
ATOM 2255 C CA . ASN B 1 117 ? 32.994 10.808 28.022 1.00 64.93 301 ASN B CA 1
ATOM 2256 C C . ASN B 1 117 ? 33.294 10.598 26.550 1.00 62.01 301 ASN B C 1
ATOM 2257 O O . ASN B 1 117 ? 33.168 11.525 25.754 1.00 62.58 301 ASN B O 1
ATOM 2262 N N . LEU B 1 118 ? 33.701 9.393 26.180 1.00 58.90 302 LEU B N 1
ATOM 2263 C CA . LEU B 1 118 ? 33.986 9.133 24.779 1.00 56.33 302 LEU B CA 1
ATOM 2264 C C . LEU B 1 118 ? 32.717 8.538 24.201 1.00 52.07 302 LEU B C 1
ATOM 2265 O O . LEU B 1 118 ? 32.309 7.445 24.591 1.00 51.07 302 LEU B O 1
ATOM 2270 N N . ILE B 1 119 ? 32.100 9.261 23.269 1.00 49.09 303 ILE B N 1
ATOM 2271 C CA . ILE B 1 119 ? 30.840 8.822 22.679 1.00 45.79 303 ILE B CA 1
ATOM 2272 C C . ILE B 1 119 ? 30.829 8.506 21.191 1.00 43.51 303 ILE B C 1
ATOM 2273 O O . ILE B 1 119 ? 31.048 9.373 20.357 1.00 42.36 303 ILE B O 1
ATOM 2278 N N . ARG B 1 120 ? 30.544 7.251 20.869 1.00 43.73 304 ARG B N 1
ATOM 2279 C CA . ARG B 1 120 ? 30.465 6.800 19.484 1.00 43.92 304 ARG B CA 1
ATOM 2280 C C . ARG B 1 120 ? 29.021 6.958 19.002 1.00 41.39 304 ARG B C 1
ATOM 2281 O O . ARG B 1 120 ? 28.092 6.539 19.684 1.00 41.66 304 ARG B O 1
ATOM 2289 N N . VAL B 1 121 ? 28.830 7.581 17.843 1.00 39.06 305 VAL B N 1
ATOM 2290 C CA . VAL B 1 121 ? 27.489 7.773 17.309 1.00 38.48 305 VAL B CA 1
ATOM 2291 C C . VAL B 1 121 ? 27.433 7.524 15.800 1.00 35.38 305 VAL B C 1
ATOM 2292 O O . VAL B 1 121 ? 28.375 7.822 15.055 1.00 32.96 305 VAL B O 1
ATOM 2296 N N . ASN B 1 122 ? 26.311 6.984 15.351 1.00 32.29 306 ASN B N 1
ATOM 2297 C CA . ASN B 1 122 ? 26.131 6.671 13.946 1.00 32.20 306 ASN B CA 1
ATOM 2298 C C . ASN B 1 122 ? 25.199 7.644 13.257 1.00 31.64 306 ASN B C 1
ATOM 2299 O O . ASN B 1 122 ? 24.414 8.328 13.910 1.00 31.50 306 ASN B O 1
ATOM 2304 N N . PHE B 1 123 ? 25.286 7.689 11.932 1.00 30.27 307 PHE B N 1
ATOM 2305 C CA . PHE B 1 123 ? 24.486 8.607 11.142 1.00 31.56 307 PHE B CA 1
ATOM 2306 C C . PHE B 1 123 ? 23.954 7.943 9.885 1.00 31.94 307 PHE B C 1
ATOM 2307 O O . PHE B 1 123 ? 24.182 6.764 9.642 1.00 32.42 307 PHE B O 1
ATOM 2315 N N . ASN B 1 124 ? 23.236 8.729 9.092 1.00 30.77 308 ASN B N 1
ATOM 2316 C CA . ASN B 1 124 ? 22.716 8.302 7.809 1.00 29.67 308 ASN B CA 1
ATOM 2317 C C . ASN B 1 124 ? 22.590 9.584 7.022 1.00 29.61 308 ASN B C 1
ATOM 2318 O O . ASN B 1 124 ? 22.347 10.648 7.591 1.00 29.94 308 ASN B O 1
ATOM 2323 N N . ILE B 1 125 ? 22.789 9.500 5.717 1.00 28.29 309 ILE B N 1
ATOM 2324 C CA . ILE B 1 125 ? 22.725 10.679 4.892 1.00 29.81 309 ILE B CA 1
ATOM 2325 C C . ILE B 1 125 ? 21.853 10.449 3.661 1.00 32.48 309 ILE B C 1
ATOM 2326 O O . ILE B 1 125 ? 21.842 9.358 3.082 1.00 32.30 309 ILE B O 1
ATOM 2331 N N . GLY B 1 126 ? 21.093 11.477 3.301 1.00 31.30 310 GLY B N 1
ATOM 2332 C CA . GLY B 1 126 ? 20.244 11.423 2.129 1.00 33.59 310 GLY B CA 1
ATOM 2333 C C . GLY B 1 126 ? 20.586 12.697 1.374 1.00 35.34 310 GLY B C 1
ATOM 2334 O O . GLY B 1 126 ? 20.550 13.771 1.961 1.00 34.51 310 GLY B O 1
ATOM 2335 N N . ALA B 1 127 ? 20.937 12.590 0.098 1.00 35.54 311 ALA B N 1
ATOM 2336 C CA . ALA B 1 127 ? 21.302 13.768 -0.689 1.00 38.78 311 ALA B CA 1
ATOM 2337 C C . ALA B 1 127 ? 20.515 13.871 -1.995 1.00 40.40 311 ALA B C 1
ATOM 2338 O O . ALA B 1 127 ? 20.024 12.871 -2.522 1.00 41.42 311 ALA B O 1
ATOM 2340 N N . ALA B 1 128 ? 20.391 15.087 -2.515 1.00 42.59 312 ALA B N 1
ATOM 2341 C CA . ALA B 1 128 ? 19.666 15.305 -3.763 1.00 44.96 312 ALA B CA 1
ATOM 2342 C C . ALA B 1 128 ? 20.265 16.476 -4.530 1.00 48.33 312 ALA B C 1
ATOM 2343 O O . ALA B 1 128 ? 20.550 17.530 -3.960 1.00 47.99 312 ALA B O 1
ATOM 2345 N N . GLN B 1 129 ? 20.457 16.280 -5.828 1.00 52.22 313 GLN B N 1
ATOM 2346 C CA . GLN B 1 129 ? 21.017 17.314 -6.682 1.00 56.07 313 GLN B CA 1
ATOM 2347 C C . GLN B 1 129 ? 19.983 18.410 -6.874 1.00 58.95 313 GLN B C 1
ATOM 2348 O O . GLN B 1 129 ? 18.913 18.176 -7.428 1.00 59.62 313 GLN B O 1
ATOM 2354 N N . ILE B 1 130 ? 20.317 19.609 -6.413 1.00 64.31 314 ILE B N 1
ATOM 2355 C CA . ILE B 1 130 ? 19.424 20.756 -6.499 1.00 69.10 314 ILE B CA 1
ATOM 2356 C C . ILE B 1 130 ? 18.898 21.035 -7.902 1.00 73.45 314 ILE B C 1
ATOM 2357 O O . ILE B 1 130 ? 19.527 21.737 -8.699 1.00 73.45 314 ILE B O 1
ATOM 2362 N N . GLU B 1 131 ? 17.724 20.473 -8.181 1.00 78.70 315 GLU B N 1
ATOM 2363 C CA . GLU B 1 131 ? 17.062 20.620 -9.470 1.00 82.28 315 GLU B CA 1
ATOM 2364 C C . GLU B 1 131 ? 15.571 20.883 -9.268 1.00 83.29 315 GLU B C 1
ATOM 2365 O O . GLU B 1 131 ? 14.905 20.189 -8.497 1.00 84.00 315 GLU B O 1
ATOM 2371 N N . ALA B 1 136 ? 9.329 25.327 -4.554 1.00 62.24 320 ALA B N 1
ATOM 2372 C CA . ALA B 1 136 ? 10.221 24.311 -5.105 1.00 62.36 320 ALA B CA 1
ATOM 2373 C C . ALA B 1 136 ? 11.080 23.716 -3.995 1.00 61.97 320 ALA B C 1
ATOM 2374 O O . ALA B 1 136 ? 11.583 22.598 -4.112 1.00 62.88 320 ALA B O 1
ATOM 2376 N N . ALA B 1 137 ? 11.255 24.473 -2.919 1.00 59.56 321 ALA B N 1
ATOM 2377 C CA . ALA B 1 137 ? 12.041 23.993 -1.795 1.00 57.26 321 ALA B CA 1
ATOM 2378 C C . ALA B 1 137 ? 11.396 22.714 -1.238 1.00 55.55 321 ALA B C 1
ATOM 2379 O O . ALA B 1 137 ? 12.088 21.748 -0.911 1.00 54.57 321 ALA B O 1
ATOM 2381 N N . ALA B 1 138 ? 10.069 22.719 -1.145 1.00 53.29 322 ALA B N 1
ATOM 2382 C CA . ALA B 1 138 ? 9.314 21.582 -0.630 1.00 52.01 322 ALA B CA 1
ATOM 2383 C C . ALA B 1 138 ? 9.699 20.284 -1.316 1.00 52.19 322 ALA B C 1
ATOM 2384 O O . ALA B 1 138 ? 10.043 19.313 -0.657 1.00 51.47 322 ALA B O 1
ATOM 2386 N N . ASN B 1 139 ? 9.633 20.279 -2.644 1.00 53.41 323 ASN B N 1
ATOM 2387 C CA . ASN B 1 139 ? 9.968 19.103 -3.445 1.00 53.53 323 ASN B CA 1
ATOM 2388 C C . ASN B 1 139 ? 11.404 18.638 -3.224 1.00 52.20 323 ASN B C 1
ATOM 2389 O O . ASN B 1 139 ? 11.687 17.442 -3.178 1.00 52.67 323 ASN B O 1
ATOM 2394 N N . LEU B 1 140 ? 12.312 19.592 -3.085 1.00 49.40 324 LEU B N 1
ATOM 2395 C CA . LEU B 1 140 ? 13.710 19.263 -2.897 1.00 45.76 324 LEU B CA 1
ATOM 2396 C C . LEU B 1 140 ? 13.969 18.565 -1.581 1.00 44.67 324 LEU B C 1
ATOM 2397 O O . LEU B 1 140 ? 14.740 17.616 -1.515 1.00 42.87 324 LEU B O 1
ATOM 2410 N N . ARG B 1 142 ? 11.706 16.945 0.278 1.00 43.32 326 ARG B N 1
ATOM 2411 C CA . ARG B 1 142 ? 11.013 15.676 0.304 1.00 43.86 326 ARG B CA 1
ATOM 2412 C C . ARG B 1 142 ? 11.900 14.651 -0.406 1.00 42.77 326 ARG B C 1
ATOM 2413 O O . ARG B 1 142 ? 11.866 13.463 -0.089 1.00 43.19 326 ARG B O 1
ATOM 2421 N N . ARG B 1 143 ? 12.703 15.121 -1.358 1.00 43.57 327 ARG B N 1
ATOM 2422 C CA . ARG B 1 143 ? 13.586 14.244 -2.116 1.00 43.87 327 ARG B CA 1
ATOM 2423 C C . ARG B 1 143 ? 14.765 13.795 -1.259 1.00 43.82 327 ARG B C 1
ATOM 2424 O O . ARG B 1 143 ? 15.211 12.643 -1.344 1.00 41.33 327 ARG B O 1
ATOM 2432 N N . CYS B 1 144 ? 15.265 14.708 -0.432 1.00 43.68 328 CYS B N 1
ATOM 2433 C CA . CYS B 1 144 ? 16.368 14.401 0.462 1.00 44.38 328 CYS B CA 1
ATOM 2434 C C . CYS B 1 144 ? 15.862 13.488 1.558 1.00 43.60 328 CYS B C 1
ATOM 2435 O O . CYS B 1 144 ? 16.553 12.568 1.989 1.00 42.10 328 CYS B O 1
ATOM 2438 N N . ASP B 1 145 ? 14.646 13.760 2.013 1.00 43.27 329 ASP B N 1
ATOM 2439 C CA . ASP B 1 145 ? 14.045 12.971 3.065 1.00 41.63 329 ASP B CA 1
ATOM 2440 C C . ASP B 1 145 ? 13.817 11.539 2.609 1.00 42.19 329 ASP B C 1
ATOM 2441 O O . ASP B 1 145 ? 14.010 10.599 3.380 1.00 41.21 329 ASP B O 1
ATOM 2446 N N . LEU B 1 146 ? 13.399 11.381 1.356 1.00 41.77 330 LEU B N 1
ATOM 2447 C CA . LEU B 1 146 ? 13.154 10.059 0.795 1.00 41.92 330 LEU B CA 1
ATOM 2448 C C . LEU B 1 146 ? 14.487 9.324 0.680 1.00 41.36 330 LEU B C 1
ATOM 2449 O O . LEU B 1 146 ? 14.586 8.130 0.993 1.00 41.94 330 LEU B O 1
ATOM 2454 N N . ALA B 1 147 ? 15.519 10.036 0.233 1.00 40.82 331 ALA B N 1
ATOM 2455 C CA . ALA B 1 147 ? 16.843 9.427 0.079 1.00 38.01 331 ALA B CA 1
ATOM 2456 C C . ALA B 1 147 ? 17.350 8.940 1.438 1.00 37.00 331 ALA B C 1
ATOM 2457 O O . ALA B 1 147 ? 17.996 7.891 1.547 1.00 35.86 331 ALA B O 1
ATOM 2459 N N . LEU B 1 148 ? 17.034 9.714 2.469 1.00 34.16 332 LEU B N 1
ATOM 2460 C CA . LEU B 1 148 ? 17.429 9.411 3.831 1.00 32.57 332 LEU B CA 1
ATOM 2461 C C . LEU B 1 148 ? 16.664 8.187 4.331 1.00 34.33 332 LEU B C 1
ATOM 2462 O O . LEU B 1 148 ? 17.217 7.356 5.046 1.00 30.52 332 LEU B O 1
ATOM 2467 N N . ILE B 1 149 ? 15.392 8.077 3.952 1.00 35.00 333 ILE B N 1
ATOM 2468 C CA . ILE B 1 149 ? 14.598 6.931 4.356 1.00 37.02 333 ILE B CA 1
ATOM 2469 C C . ILE B 1 149 ? 15.232 5.683 3.745 1.00 37.44 333 ILE B C 1
ATOM 2470 O O . ILE B 1 149 ? 15.456 4.680 4.431 1.00 37.55 333 ILE B O 1
ATOM 2475 N N . LYS B 1 150 ? 15.549 5.757 2.461 1.00 37.84 334 LYS B N 1
ATOM 2476 C CA . LYS B 1 150 ? 16.177 4.627 1.789 1.00 39.06 334 LYS B CA 1
ATOM 2477 C C . LYS B 1 150 ? 17.511 4.253 2.448 1.00 38.59 334 LYS B C 1
ATOM 2478 O O . LYS B 1 150 ? 17.813 3.070 2.610 1.00 37.28 334 LYS B O 1
ATOM 2484 N N . ALA B 1 151 ? 18.298 5.256 2.838 1.00 38.25 335 ALA B N 1
ATOM 2485 C CA . ALA B 1 151 ? 19.600 5.006 3.460 1.00 37.47 335 ALA B CA 1
ATOM 2486 C C . ALA B 1 151 ? 19.465 4.240 4.767 1.00 37.91 335 ALA B C 1
ATOM 2487 O O . ALA B 1 151 ? 20.185 3.272 5.009 1.00 37.88 335 ALA B O 1
ATOM 2489 N N . LYS B 1 152 ? 18.536 4.674 5.608 1.00 38.50 336 LYS B N 1
ATOM 2490 C CA . LYS B 1 152 ? 18.320 4.025 6.888 1.00 40.21 336 LYS B CA 1
ATOM 2491 C C . LYS B 1 152 ? 17.787 2.608 6.700 1.00 41.13 336 LYS B C 1
ATOM 2492 O O . LYS B 1 152 ? 18.119 1.718 7.474 1.00 40.28 336 LYS B O 1
ATOM 2498 N N . GLU B 1 153 ? 16.959 2.397 5.682 1.00 43.94 337 GLU B N 1
ATOM 2499 C CA . GLU B 1 153 ? 16.429 1.055 5.404 1.00 47.26 337 GL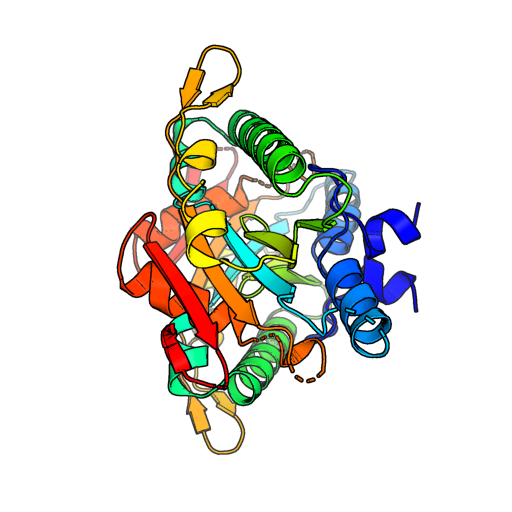U B CA 1
ATOM 2500 C C . GLU B 1 153 ? 17.604 0.151 5.069 1.00 47.89 337 GLU B C 1
ATOM 2501 O O . GLU B 1 153 ? 17.568 -1.057 5.302 1.00 48.11 337 GLU B O 1
ATOM 2507 N N . GLU B 1 154 ? 18.642 0.753 4.501 1.00 48.30 338 GLU B N 1
ATOM 2508 C CA . GLU B 1 154 ? 19.833 0.017 4.124 1.00 50.45 338 GLU B CA 1
ATOM 2509 C C . GLU B 1 154 ? 20.601 -0.421 5.360 1.00 49.13 338 GLU B C 1
ATOM 2510 O O . GLU B 1 154 ? 20.913 -1.602 5.513 1.00 49.41 338 GLU B O 1
ATOM 2516 N N . GLY B 1 155 ? 20.897 0.533 6.239 1.00 47.05 339 GLY B N 1
ATOM 2517 C CA . GLY B 1 155 ? 21.631 0.226 7.456 1.00 43.17 339 GLY B CA 1
ATOM 2518 C C . GLY B 1 155 ? 22.292 1.459 8.050 1.00 42.45 339 GLY B C 1
ATOM 2519 O O . GLY B 1 155 ? 22.252 2.545 7.466 1.00 41.40 339 GLY B O 1
ATOM 2520 N N . LEU B 1 156 ? 22.905 1.295 9.216 1.00 40.70 340 LEU B N 1
ATOM 2521 C CA . LEU B 1 156 ? 23.569 2.406 9.886 1.00 38.37 340 LEU B CA 1
ATOM 2522 C C . LEU B 1 156 ? 24.748 2.949 9.074 1.00 37.57 340 LEU B C 1
ATOM 2523 O O . LEU B 1 156 ? 25.459 2.193 8.411 1.00 36.85 340 LEU B O 1
ATOM 2528 N N . ASN B 1 157 ? 24.933 4.266 9.112 1.00 34.77 341 ASN B N 1
ATOM 2529 C CA . ASN B 1 157 ? 26.040 4.913 8.415 1.00 31.87 341 ASN B CA 1
ATOM 2530 C C . ASN B 1 157 ? 26.017 4.753 6.910 1.00 30.40 341 ASN B C 1
ATOM 2531 O O . ASN B 1 157 ? 27.050 4.873 6.253 1.00 33.36 341 ASN B O 1
ATOM 2536 N N . GLU B 1 158 ? 24.841 4.502 6.362 0.50 26.49 342 GLU B N 1
ATOM 2537 C CA . GLU B 1 158 ? 24.710 4.331 4.933 0.50 26.30 342 GLU B CA 1
ATOM 2538 C C . GLU B 1 158 ? 24.152 5.631 4.359 0.50 27.09 342 GLU B C 1
ATOM 2539 O O . GLU B 1 158 ? 23.455 6.367 5.048 0.50 24.45 342 GLU B O 1
ATOM 2545 N N . TYR B 1 159 ? 24.480 5.932 3.110 1.00 29.39 343 TYR B N 1
ATOM 2546 C CA . TYR B 1 159 ? 23.949 7.137 2.473 1.00 34.67 343 TYR B CA 1
ATOM 2547 C C . TYR B 1 159 ? 23.399 6.807 1.081 1.00 36.61 343 TYR B C 1
ATOM 2548 O O . TYR B 1 159 ? 23.718 5.763 0.508 1.00 38.46 343 TYR B O 1
ATOM 2557 N N . VAL B 1 160 ? 22.572 7.708 0.556 1.00 37.55 344 VAL B N 1
ATOM 2558 C CA . VAL B 1 160 ? 21.952 7.560 -0.750 1.00 36.74 344 VAL B CA 1
ATOM 2559 C C . VAL B 1 160 ? 21.842 8.932 -1.421 1.00 40.45 344 VAL B C 1
ATOM 2560 O O . VAL B 1 160 ? 21.365 9.894 -0.806 1.00 39.11 344 VAL B O 1
ATOM 2564 N N . ILE B 1 161 ? 22.280 9.012 -2.680 1.00 43.01 345 ILE B N 1
ATOM 2565 C CA . ILE B 1 161 ? 22.228 10.250 -3.455 1.00 44.86 345 ILE B CA 1
ATOM 2566 C C . ILE B 1 161 ? 21.129 10.142 -4.502 1.00 47.41 345 ILE B C 1
ATOM 2567 O O . ILE B 1 161 ? 20.946 9.086 -5.099 1.00 47.10 345 ILE B O 1
ATOM 2572 N N . PHE B 1 162 ? 20.405 11.232 -4.734 1.00 50.89 346 PHE B N 1
ATOM 2573 C CA . PHE B 1 162 ? 19.361 11.233 -5.752 1.00 55.39 346 PHE B CA 1
ATOM 2574 C C . PHE B 1 162 ? 19.759 12.145 -6.906 1.00 58.70 346 PHE B C 1
ATOM 2575 O O . PHE B 1 162 ? 20.051 13.324 -6.708 1.00 58.48 346 PHE B O 1
ATOM 2583 N N . LYS B 1 163 ? 19.774 11.594 -8.111 1.00 62.57 347 LYS B N 1
ATOM 2584 C CA . LYS B 1 163 ? 20.124 12.365 -9.289 1.00 67.16 347 LYS B CA 1
ATOM 2585 C C . LYS B 1 163 ? 19.092 12.180 -10.386 1.00 70.10 347 LYS B C 1
ATOM 2586 O O . LYS B 1 163 ? 18.653 11.060 -10.658 1.00 71.31 347 LYS B O 1
ATOM 2592 N N . PRO B 1 164 ? 18.675 13.284 -11.024 1.00 71.56 348 PRO B N 1
ATOM 2593 C CA . PRO B 1 164 ? 17.687 13.211 -12.101 1.00 71.70 348 PRO B CA 1
ATOM 2594 C C . PRO B 1 164 ? 18.257 12.477 -13.322 1.00 71.13 348 PRO B C 1
ATOM 2595 O O . PRO B 1 164 ? 17.901 11.330 -13.602 1.00 70.67 348 PRO B O 1
ATOM 2599 N N . ILE B 1 166 ? 13.324 10.817 -10.506 1.00 76.79 350 ILE B N 1
ATOM 2600 C CA . ILE B 1 166 ? 14.642 10.751 -9.883 1.00 76.64 350 ILE B CA 1
ATOM 2601 C C . ILE B 1 166 ? 15.180 9.323 -9.838 1.00 77.31 350 ILE B C 1
ATOM 2602 O O . ILE B 1 166 ? 14.468 8.366 -10.141 1.00 77.09 350 ILE B O 1
ATOM 2607 N N . GLU B 1 167 ? 16.446 9.193 -9.458 1.00 77.87 351 GLU B N 1
ATOM 2608 C CA . GLU B 1 167 ? 17.093 7.895 -9.370 1.00 78.66 351 GLU B CA 1
ATOM 2609 C C . GLU B 1 167 ? 18.171 7.882 -8.294 1.00 78.51 351 GLU B C 1
ATOM 2610 O O . GLU B 1 167 ? 18.811 8.899 -8.026 1.00 77.42 351 GLU B O 1
ATOM 2616 N N . ILE B 1 168 ? 18.363 6.715 -7.685 1.00 78.16 352 ILE B N 1
ATOM 2617 C CA . ILE B 1 168 ? 19.359 6.526 -6.637 1.00 78.40 352 ILE B CA 1
ATOM 2618 C C . ILE B 1 168 ? 20.776 6.425 -7.209 1.00 77.20 352 ILE B C 1
ATOM 2619 O O . ILE B 1 168 ? 21.049 5.592 -8.072 1.00 76.83 352 ILE B O 1
ATOM 2624 N N . GLN B 1 169 ? 21.670 7.284 -6.725 1.00 76.44 353 GLN B N 1
ATOM 2625 C CA . GLN B 1 169 ? 23.057 7.296 -7.180 1.00 75.91 353 GLN B CA 1
ATOM 2626 C C . GLN B 1 169 ? 23.983 6.623 -6.159 1.00 76.42 353 GLN B C 1
ATOM 2627 O O . GLN B 1 169 ? 23.570 6.463 -4.985 1.00 77.08 353 GLN B O 1
#

Solvent-accessible surface area: 15641 Å² total

B-factor: mean 50.24, std 15.98, range [21.4, 124.0]

Foldseek 3Di:
DVVCVVFADDLQRAGEPVVLLVVQQVCLVDPVQQKKKKKKFWPPLVVVCVVPNDVLSSLVVNVLQVVCVVLQDDVKGKYDYDPGMIMIIGRDPDVVVSLVVLVVLQAWDCRVNDTDGTWMEMFMEGRNNSVVSVNSVVQRVVRVVVHISGGWYAYVHDID/DVVCVQFADPLQRAGEPNVLLVVLVPCLVVLPAQKKKKKKFWPDLVVVCVPVNVVQSSVVVNVLQVLVCVLLDPVKGKYDYDPGMIMIMDHDPCVVVSLVVLVSNQQWDQRPNDTHGTWMEMFMERRPVSVVSVNSVVQRVVQVVVHTNGGWYAYVNDTD

Organism: Caldicellulosiruptor saccharolyticus (strain ATCC 43494 / DSM 8903 / Tp8T 6331) (NCBI:txid351627)

Sequence (320 aa):
KLEFLAFYDELTGLPNKNSLIRWLNLKVSQDCIDTYLIFLEVRDLEKLNVTYGYDLVDELIIHISKRIKDIAGEGNKAFKIGFDRFAIICKSENISDFIERLSQLLLPYNVNGNLIRVNFNIGAAQIEAAANLRRCDLALIKAKEEGLNEYVIFKPIEIQKLEFLAFYDELTGLPNKNSLIRWLNLKVSQDCIDTYLIFLEVRDLEKLNVTYGYDLVDELIIHISKRIKDIAGEGNKAFKIGFDRFAIICKSENISDFIERLSQLLLPYNVNGNLIRVNFNIGAAQIEAAANLRRCDLALIKAKEEGLNEYVIFKPIEIQ